Protein AF-A0A1G3M283-F1 (afdb_monomer_lite)

pLDDT: mean 81.1, std 15.67, range [30.67, 98.12]

Structure (mmCIF, N/CA/C/O backbone):
data_AF-A0A1G3M283-F1
#
_entry.id   AF-A0A1G3M283-F1
#
loop_
_atom_site.group_PDB
_atom_site.id
_atom_site.type_symbol
_atom_site.label_atom_id
_atom_site.label_alt_id
_atom_site.label_comp_id
_atom_site.label_asym_id
_atom_site.label_entity_id
_atom_site.label_seq_id
_atom_site.pdbx_PDB_ins_code
_atom_site.Cartn_x
_atom_site.Cartn_y
_atom_site.Cartn_z
_atom_site.occupancy
_atom_site.B_iso_or_equiv
_atom_site.auth_seq_id
_atom_site.auth_comp_id
_atom_site.auth_asym_id
_atom_site.auth_atom_id
_atom_site.pdbx_PDB_model_num
ATOM 1 N N . MET A 1 1 ? 34.476 -30.144 3.948 1.00 55.28 1 MET A N 1
ATOM 2 C CA . MET A 1 1 ? 33.094 -30.181 3.442 1.00 55.28 1 MET A CA 1
ATOM 3 C C . MET A 1 1 ? 32.727 -31.627 3.252 1.00 55.28 1 MET A C 1
ATOM 5 O O . MET A 1 1 ? 33.516 -32.361 2.666 1.00 55.28 1 MET A O 1
ATOM 9 N N . THR A 1 2 ? 31.596 -32.050 3.798 1.00 70.94 2 THR A N 1
ATOM 10 C CA . THR A 1 2 ? 31.034 -33.359 3.452 1.00 70.94 2 THR A CA 1
ATOM 11 C C . THR A 1 2 ? 30.479 -33.311 2.018 1.00 70.94 2 THR A C 1
ATOM 13 O O . THR A 1 2 ? 30.076 -32.235 1.566 1.00 70.94 2 THR A O 1
ATOM 16 N N . PRO A 1 3 ? 30.422 -34.438 1.284 1.00 66.19 3 PRO A N 1
ATOM 17 C CA . PRO A 1 3 ? 29.817 -34.482 -0.053 1.00 66.19 3 PRO A CA 1
ATOM 18 C C . PRO A 1 3 ? 28.382 -33.924 -0.088 1.00 66.19 3 PRO A C 1
ATOM 20 O O . PRO A 1 3 ? 27.986 -33.279 -1.056 1.00 66.19 3 PRO A O 1
ATOM 23 N N . ALA A 1 4 ? 27.626 -34.083 1.004 1.00 62.44 4 ALA A N 1
ATOM 24 C CA . ALA A 1 4 ? 26.294 -33.506 1.172 1.00 62.44 4 ALA A CA 1
ATOM 25 C C . ALA A 1 4 ? 26.309 -31.965 1.292 1.00 62.44 4 ALA A C 1
ATOM 27 O O . ALA A 1 4 ? 25.494 -31.287 0.666 1.00 62.44 4 ALA A O 1
ATOM 28 N N . GLU A 1 5 ? 27.244 -31.381 2.050 1.00 69.19 5 GLU A N 1
ATOM 29 C CA . GLU A 1 5 ? 27.414 -29.920 2.148 1.00 69.19 5 GLU A CA 1
ATOM 30 C C . GLU A 1 5 ? 27.834 -29.295 0.815 1.00 69.19 5 GLU A C 1
ATOM 32 O O . GLU A 1 5 ? 27.343 -28.227 0.440 1.00 69.19 5 GLU A O 1
ATOM 37 N N . GLU A 1 6 ? 28.721 -29.970 0.085 1.00 73.00 6 GLU A N 1
ATOM 38 C CA . GLU A 1 6 ? 29.194 -29.524 -1.222 1.00 73.00 6 GLU A CA 1
ATOM 39 C C . GLU A 1 6 ? 28.063 -29.532 -2.259 1.00 73.00 6 GLU A C 1
ATOM 41 O O . GLU A 1 6 ? 27.889 -28.568 -3.006 1.00 73.00 6 GLU A O 1
ATOM 46 N N . LEU A 1 7 ? 27.217 -30.563 -2.242 1.00 73.25 7 LEU A N 1
ATOM 47 C CA . LEU A 1 7 ? 26.054 -30.659 -3.121 1.00 73.25 7 LEU A CA 1
ATOM 48 C C . LEU A 1 7 ? 24.988 -29.597 -2.790 1.00 73.25 7 LEU A C 1
ATOM 50 O O . LEU A 1 7 ? 24.418 -28.990 -3.701 1.00 73.25 7 LEU A O 1
ATOM 54 N N . ARG A 1 8 ? 24.769 -29.283 -1.503 1.00 70.56 8 ARG A N 1
ATOM 55 C CA . ARG A 1 8 ? 23.902 -28.161 -1.084 1.00 70.56 8 ARG A CA 1
ATOM 56 C C . ARG A 1 8 ? 24.434 -26.817 -1.577 1.00 70.56 8 ARG A C 1
ATOM 58 O O . ARG A 1 8 ? 23.675 -26.022 -2.133 1.00 70.56 8 ARG A O 1
ATOM 65 N N . HIS A 1 9 ? 25.732 -26.565 -1.417 1.00 72.56 9 HIS A N 1
ATOM 66 C CA . HIS A 1 9 ? 26.378 -25.354 -1.926 1.00 72.56 9 HIS A CA 1
ATOM 67 C C . HIS A 1 9 ? 26.234 -25.236 -3.453 1.00 72.56 9 HIS A C 1
ATOM 69 O O . HIS A 1 9 ? 25.879 -24.178 -3.976 1.00 72.56 9 HIS A O 1
ATOM 75 N N . LEU A 1 10 ? 26.414 -26.347 -4.167 1.00 77.31 10 LEU A N 1
ATOM 76 C CA . LEU A 1 10 ? 26.276 -26.411 -5.616 1.00 77.31 10 LEU A CA 1
ATOM 77 C C . LEU A 1 10 ? 24.841 -26.131 -6.092 1.00 77.31 10 LEU A C 1
ATOM 79 O O . LEU A 1 10 ? 24.645 -25.381 -7.048 1.00 77.31 10 LEU A O 1
ATOM 83 N N . ASN A 1 11 ? 23.830 -26.677 -5.408 1.00 75.50 11 ASN A N 1
ATOM 84 C CA . ASN A 1 11 ? 22.422 -26.394 -5.700 1.00 75.50 11 ASN A CA 1
ATOM 85 C C . ASN A 1 11 ? 22.091 -24.904 -5.524 1.00 75.50 11 ASN A C 1
ATOM 87 O O . ASN A 1 11 ? 21.391 -24.334 -6.363 1.00 75.50 11 ASN A O 1
ATOM 91 N N . ARG A 1 12 ? 22.626 -24.252 -4.480 1.00 73.81 12 ARG A N 1
ATOM 92 C CA . ARG A 1 12 ? 22.460 -22.801 -4.273 1.00 73.81 12 ARG A CA 1
ATOM 93 C C . ARG A 1 12 ? 23.073 -21.995 -5.412 1.00 73.81 12 ARG A C 1
ATOM 95 O O . ARG A 1 12 ? 22.413 -21.103 -5.939 1.00 73.81 12 ARG A O 1
ATOM 102 N N . LEU A 1 13 ? 24.292 -22.338 -5.831 1.00 72.06 13 LEU A N 1
ATOM 103 C CA . LEU A 1 13 ? 24.947 -21.678 -6.961 1.00 72.06 13 LEU A CA 1
ATOM 104 C C . LEU A 1 13 ? 24.143 -21.847 -8.254 1.00 72.06 13 LEU A C 1
ATOM 106 O O . LEU A 1 13 ? 23.857 -20.856 -8.918 1.00 72.06 13 LEU A O 1
ATOM 110 N N . ILE A 1 14 ? 23.698 -23.065 -8.583 1.00 75.75 14 ILE A N 1
ATOM 111 C CA . ILE A 1 14 ? 22.863 -23.309 -9.773 1.00 75.75 14 ILE A CA 1
ATOM 112 C C . ILE A 1 14 ? 21.614 -22.417 -9.751 1.00 75.75 14 ILE A C 1
ATOM 114 O O . ILE A 1 14 ? 21.308 -21.789 -10.761 1.00 75.75 14 ILE A O 1
ATOM 118 N N . ARG A 1 15 ? 20.932 -22.291 -8.603 1.00 72.38 15 ARG A N 1
ATOM 119 C CA . ARG A 1 15 ? 19.747 -21.425 -8.461 1.00 72.38 15 ARG A CA 1
ATOM 120 C C . ARG A 1 15 ? 20.072 -19.940 -8.652 1.00 72.38 15 ARG A C 1
ATOM 122 O O . ARG A 1 15 ? 19.327 -19.244 -9.338 1.00 72.38 15 ARG A O 1
ATOM 129 N N . GLN A 1 16 ? 21.178 -19.453 -8.088 1.00 70.50 16 GLN A N 1
ATOM 130 C CA . GLN A 1 16 ? 21.621 -18.065 -8.274 1.00 70.50 16 GLN A CA 1
ATOM 131 C C . GLN A 1 16 ? 21.909 -17.765 -9.748 1.00 70.50 16 GLN A C 1
ATOM 133 O O . GLN A 1 16 ? 21.424 -16.769 -10.284 1.00 70.50 16 GLN A O 1
ATOM 138 N N . PHE A 1 17 ? 22.628 -18.658 -10.430 1.00 71.69 17 PHE A N 1
ATOM 139 C CA . PHE A 1 17 ? 22.893 -18.519 -11.858 1.00 71.69 17 PHE A CA 1
ATOM 140 C C . PHE A 1 17 ? 21.612 -18.649 -12.704 1.00 71.69 17 PHE A C 1
ATOM 142 O O . PHE A 1 17 ? 21.455 -17.892 -13.657 1.00 71.69 17 PHE A O 1
ATOM 149 N N . ASP A 1 18 ? 20.659 -19.519 -12.345 1.00 71.25 18 ASP A N 1
ATOM 150 C CA . ASP A 1 18 ? 19.354 -19.618 -13.022 1.00 71.25 18 ASP A CA 1
ATOM 151 C C . ASP A 1 18 ? 18.513 -18.338 -12.826 1.00 71.25 18 ASP A C 1
ATOM 153 O O . ASP A 1 18 ? 17.826 -17.901 -13.750 1.00 71.25 18 ASP A O 1
ATOM 157 N N . SER A 1 19 ? 18.585 -17.698 -11.654 1.00 68.06 19 SER A N 1
ATOM 158 C CA . SER A 1 19 ? 17.934 -16.405 -11.393 1.00 68.06 19 SER A CA 1
ATOM 159 C C . SER A 1 19 ? 18.524 -15.295 -12.267 1.00 68.06 19 SER A C 1
ATOM 161 O O . SER A 1 19 ? 17.784 -14.587 -12.952 1.00 68.06 19 SER A O 1
ATOM 163 N N . VAL A 1 20 ? 19.858 -15.203 -12.335 1.00 68.25 20 VAL A N 1
ATOM 164 C CA . VAL A 1 20 ? 20.567 -14.253 -13.212 1.00 68.25 20 VAL A CA 1
ATOM 165 C C . VAL A 1 20 ? 20.269 -14.532 -14.689 1.00 68.25 20 VAL A C 1
ATOM 167 O O . VAL A 1 20 ? 20.070 -13.602 -15.463 1.00 68.25 20 VAL A O 1
ATOM 170 N N . PHE A 1 21 ? 20.180 -15.802 -15.092 1.00 72.44 21 PHE A N 1
ATOM 171 C CA . PHE A 1 21 ? 19.825 -16.193 -16.458 1.00 72.44 21 PHE A CA 1
ATOM 172 C C . PHE A 1 21 ? 18.421 -15.728 -16.860 1.00 72.44 21 PHE A C 1
ATOM 174 O O . PHE A 1 21 ? 18.205 -15.306 -17.999 1.00 72.44 21 PHE A O 1
ATOM 181 N N . LYS A 1 22 ? 17.458 -15.830 -15.936 1.00 70.56 22 LYS A N 1
ATOM 182 C CA . LYS A 1 22 ? 16.064 -15.426 -16.161 1.00 70.56 22 LYS A CA 1
ATOM 183 C C . LYS A 1 22 ? 15.888 -13.908 -16.173 1.00 70.56 22 LYS A C 1
ATOM 185 O O . LYS A 1 22 ? 15.023 -13.426 -16.894 1.00 70.56 22 LYS A O 1
ATOM 190 N N . SER A 1 23 ? 16.686 -13.172 -15.400 1.00 61.47 23 SER A N 1
ATOM 191 C CA . SER A 1 23 ? 16.566 -11.716 -15.265 1.00 61.47 23 SER A CA 1
ATOM 192 C C . SER A 1 23 ? 17.442 -10.915 -16.235 1.00 61.47 23 SER A C 1
ATOM 194 O O . SER A 1 23 ? 17.115 -9.766 -16.530 1.00 61.47 23 SER A O 1
ATOM 196 N N . THR A 1 24 ? 18.532 -11.486 -16.766 1.00 60.50 24 THR A N 1
ATOM 197 C CA . THR A 1 24 ? 19.436 -10.749 -17.662 1.00 60.50 24 THR A CA 1
ATOM 198 C C . THR A 1 24 ? 18.892 -10.611 -19.088 1.00 60.50 24 THR A C 1
ATOM 200 O O . THR A 1 24 ? 18.439 -11.578 -19.709 1.00 60.50 24 THR A O 1
ATOM 203 N N . ARG A 1 25 ? 18.987 -9.389 -19.628 1.00 56.75 25 ARG A N 1
ATOM 204 C CA . ARG A 1 25 ? 18.705 -9.053 -21.035 1.00 56.75 25 ARG A CA 1
ATOM 205 C C . ARG A 1 25 ? 19.981 -8.929 -21.886 1.00 56.75 25 ARG A C 1
ATOM 207 O O . ARG A 1 25 ? 19.865 -8.727 -23.089 1.00 56.75 25 ARG A O 1
ATOM 214 N N . ASP A 1 26 ? 21.173 -9.059 -21.290 1.00 72.25 26 ASP A N 1
ATOM 215 C CA . ASP A 1 26 ? 22.459 -9.002 -22.002 1.00 72.25 26 ASP A CA 1
ATOM 216 C C . ASP A 1 26 ? 22.798 -10.368 -22.642 1.00 72.25 26 ASP A C 1
ATOM 218 O O . ASP A 1 26 ? 22.982 -11.355 -21.917 1.00 72.25 26 ASP A O 1
ATOM 222 N N . PRO A 1 27 ? 22.922 -10.456 -23.983 1.00 67.00 27 PRO A N 1
ATOM 223 C CA . PRO A 1 27 ? 23.285 -11.691 -24.674 1.00 67.00 27 PRO A CA 1
ATOM 224 C C . PRO A 1 27 ? 24.629 -12.286 -24.230 1.00 67.00 27 PRO A C 1
ATOM 226 O O . PRO A 1 27 ? 24.742 -13.507 -24.142 1.00 67.00 27 PRO A O 1
ATOM 229 N N . LEU A 1 28 ? 25.635 -11.462 -23.909 1.00 65.38 28 LEU A N 1
ATOM 230 C CA . LEU A 1 28 ? 26.965 -11.942 -23.509 1.00 65.38 28 LEU A CA 1
ATOM 231 C C . LEU A 1 28 ? 26.952 -12.524 -22.091 1.00 65.38 28 LEU A C 1
ATOM 233 O O . LEU A 1 28 ? 27.509 -13.601 -21.849 1.00 65.38 28 LEU A O 1
ATOM 237 N N . GLN A 1 29 ? 26.277 -11.854 -21.154 1.00 60.50 29 GLN A N 1
ATOM 238 C CA . GLN A 1 29 ? 26.053 -12.374 -19.807 1.00 60.50 29 GLN A CA 1
ATOM 239 C C . GLN A 1 29 ? 25.210 -13.654 -19.828 1.00 60.50 29 GLN A C 1
ATOM 241 O O . GLN A 1 29 ? 25.533 -14.607 -19.116 1.00 60.50 29 GLN A O 1
ATOM 246 N N . ARG A 1 30 ? 24.178 -13.719 -20.676 1.00 69.81 30 ARG A N 1
ATOM 247 C CA . ARG A 1 30 ? 23.338 -14.911 -20.850 1.00 69.81 30 ARG A CA 1
ATOM 248 C C . ARG A 1 30 ? 24.148 -16.111 -21.344 1.00 69.81 30 ARG A C 1
ATOM 250 O O . ARG A 1 30 ? 24.016 -17.205 -20.789 1.00 69.81 30 ARG A O 1
ATOM 257 N N . ASP A 1 31 ? 25.029 -15.909 -22.320 1.00 71.38 31 ASP A N 1
ATOM 258 C CA . ASP A 1 31 ? 25.922 -16.950 -22.842 1.00 71.38 31 ASP A CA 1
ATOM 259 C C . ASP A 1 31 ? 26.920 -17.442 -21.785 1.00 71.38 31 ASP A C 1
ATOM 261 O O . ASP A 1 31 ? 27.127 -18.649 -21.621 1.00 71.38 31 ASP A O 1
ATOM 265 N N . ARG A 1 32 ? 27.502 -16.516 -21.014 1.00 73.19 32 ARG A N 1
ATOM 266 C CA . ARG A 1 32 ? 28.420 -16.836 -19.912 1.00 73.19 32 ARG A CA 1
ATOM 267 C C . ARG A 1 32 ? 27.724 -17.655 -18.825 1.00 73.19 32 ARG A C 1
ATOM 269 O O . ARG A 1 32 ? 28.202 -18.728 -18.471 1.00 73.19 32 ARG A O 1
ATOM 276 N N . VAL A 1 33 ? 26.569 -17.192 -18.353 1.00 74.31 33 VAL A N 1
ATOM 277 C CA . VAL A 1 33 ? 25.758 -17.872 -17.331 1.00 74.31 33 VAL A CA 1
ATOM 278 C C . VAL A 1 33 ? 25.306 -19.255 -17.808 1.00 74.31 33 VAL A C 1
ATOM 280 O O . VAL A 1 33 ? 25.325 -20.206 -17.034 1.00 74.31 33 VAL A O 1
ATOM 283 N N . THR A 1 34 ? 24.989 -19.414 -19.096 1.00 75.75 34 THR A N 1
ATOM 284 C CA . THR A 1 34 ? 24.631 -20.720 -19.677 1.00 75.75 34 THR A CA 1
ATOM 285 C C . THR A 1 34 ? 25.780 -21.727 -19.593 1.00 75.75 34 THR A C 1
ATOM 287 O O . THR A 1 34 ? 25.550 -22.903 -19.296 1.00 75.75 34 THR A O 1
ATOM 290 N N . ARG A 1 35 ? 27.023 -21.294 -19.850 1.00 78.81 35 ARG A N 1
ATOM 291 C CA . ARG A 1 35 ? 28.210 -22.164 -19.757 1.00 78.81 35 ARG A CA 1
ATOM 292 C C . ARG A 1 35 ? 28.480 -22.578 -18.313 1.00 78.81 35 ARG A C 1
ATOM 294 O O . ARG A 1 35 ? 28.666 -23.767 -18.068 1.00 78.81 35 ARG A O 1
ATOM 301 N N . GLU A 1 36 ? 28.417 -21.631 -17.381 1.00 77.69 36 GLU A N 1
ATOM 302 C CA . GLU A 1 36 ? 28.586 -21.886 -15.943 1.00 77.69 36 GLU A CA 1
ATOM 303 C C . GLU A 1 36 ? 27.503 -22.838 -15.410 1.00 77.69 36 GLU A C 1
ATOM 305 O O . GLU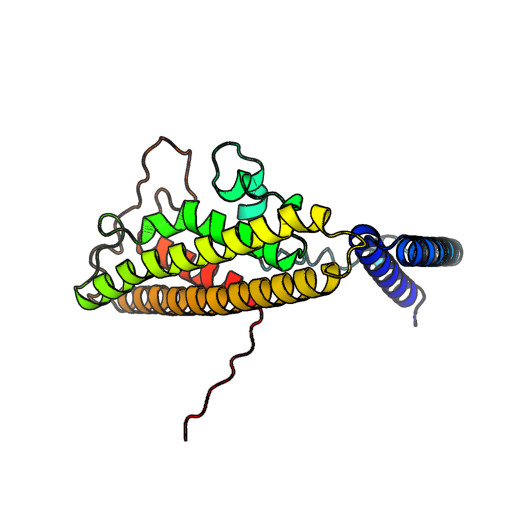 A 1 36 ? 27.808 -23.837 -14.762 1.00 77.69 36 GLU A O 1
ATOM 310 N N . LEU A 1 37 ? 26.233 -22.630 -15.780 1.00 79.94 37 LEU A N 1
ATOM 311 C CA . LEU A 1 37 ? 25.130 -23.524 -15.407 1.00 79.94 37 LEU A CA 1
ATOM 312 C C . LEU A 1 37 ? 25.334 -24.954 -15.905 1.00 79.94 37 LEU A C 1
ATOM 314 O O . LEU A 1 37 ? 25.047 -25.904 -15.177 1.00 79.94 37 LEU A O 1
ATOM 318 N N . ARG A 1 38 ? 25.828 -25.131 -17.137 1.00 83.81 38 ARG A N 1
ATOM 319 C CA . ARG A 1 38 ? 26.145 -26.465 -17.669 1.00 83.81 38 ARG A CA 1
ATOM 320 C C . ARG A 1 38 ? 27.273 -27.126 -16.886 1.00 83.81 38 ARG A C 1
ATOM 322 O O . ARG A 1 38 ? 27.173 -28.317 -16.595 1.00 83.81 38 ARG A O 1
ATOM 329 N N . GLN A 1 39 ? 28.316 -26.378 -16.528 1.00 82.44 39 GLN A N 1
ATOM 330 C CA . GLN A 1 39 ? 29.432 -26.899 -15.736 1.00 82.44 39 GLN A CA 1
ATOM 331 C C . GLN A 1 39 ? 28.980 -27.309 -14.332 1.00 82.44 39 GLN A C 1
ATOM 333 O O . GLN A 1 39 ? 29.266 -28.429 -13.913 1.00 82.44 39 GLN A O 1
ATOM 338 N N . LEU A 1 40 ? 28.201 -26.463 -13.653 1.00 79.56 40 LEU A N 1
ATOM 339 C CA . LEU A 1 40 ? 27.664 -26.746 -12.321 1.00 79.56 40 LEU A CA 1
ATOM 340 C C . LEU A 1 40 ? 26.705 -27.946 -12.329 1.00 79.56 40 LEU A C 1
ATOM 342 O O . LEU A 1 40 ? 26.812 -28.810 -11.464 1.00 79.56 40 LEU A O 1
ATOM 346 N N . LYS A 1 41 ? 25.813 -28.057 -13.325 1.00 80.25 41 LYS A N 1
ATOM 347 C CA . LYS A 1 41 ? 24.916 -29.221 -13.478 1.00 80.25 41 LYS A CA 1
ATOM 348 C C . LYS A 1 41 ? 25.698 -30.507 -13.756 1.00 80.25 41 LYS A C 1
ATOM 350 O O . LYS A 1 41 ? 25.474 -31.509 -13.095 1.00 80.25 41 LYS A O 1
ATOM 355 N N . THR A 1 42 ? 26.702 -30.453 -14.632 1.00 83.44 42 THR A N 1
ATOM 356 C CA . THR A 1 42 ? 27.571 -31.612 -14.907 1.00 83.44 42 THR A CA 1
ATOM 357 C C . THR A 1 42 ? 28.376 -32.026 -13.671 1.00 83.44 42 THR A C 1
ATOM 359 O O . THR A 1 42 ? 28.585 -33.213 -13.431 1.00 83.44 42 THR A O 1
ATOM 362 N N . TYR A 1 43 ? 28.847 -31.060 -12.879 1.00 78.81 43 TYR A N 1
ATOM 363 C CA . TYR A 1 43 ? 29.545 -31.337 -11.625 1.00 78.81 43 TYR A CA 1
ATOM 364 C C . TYR A 1 43 ? 28.607 -31.959 -10.587 1.00 78.81 43 TYR A C 1
ATOM 366 O O . TYR A 1 43 ? 28.997 -32.913 -9.922 1.00 78.81 43 TYR A O 1
ATOM 374 N N . LYS A 1 44 ? 27.352 -31.494 -10.520 1.00 77.94 44 LYS A N 1
ATOM 375 C CA . LYS A 1 44 ? 26.304 -32.072 -9.670 1.00 77.94 44 LYS A CA 1
ATOM 376 C C . LYS A 1 44 ? 26.070 -33.537 -10.008 1.00 77.94 44 LYS A C 1
ATOM 378 O O . LYS A 1 44 ? 26.110 -34.376 -9.115 1.00 77.94 44 LYS A O 1
ATOM 383 N N . ASP A 1 45 ? 25.870 -33.831 -11.290 1.00 77.06 45 ASP A N 1
ATOM 384 C CA . ASP A 1 45 ? 25.583 -35.184 -11.767 1.00 77.06 45 ASP A CA 1
ATOM 385 C C . ASP A 1 45 ? 26.748 -36.132 -11.462 1.00 77.06 45 ASP A C 1
ATOM 387 O O . ASP A 1 45 ? 26.540 -37.260 -11.018 1.00 77.06 45 ASP A O 1
ATOM 391 N N . LYS A 1 46 ? 27.989 -35.645 -11.600 1.00 78.94 46 LYS A N 1
ATOM 392 C CA . LYS A 1 46 ? 29.182 -36.378 -11.164 1.00 78.94 46 LYS A CA 1
ATOM 393 C C . LYS A 1 46 ? 29.158 -36.620 -9.656 1.00 78.94 46 LYS A C 1
ATOM 395 O O . LYS A 1 46 ? 29.286 -37.768 -9.244 1.00 78.94 46 LYS A O 1
ATOM 400 N N . LEU A 1 47 ? 28.954 -35.586 -8.839 1.00 73.06 47 LEU A N 1
ATOM 401 C CA . LEU A 1 47 ? 28.974 -35.700 -7.377 1.00 73.06 47 LEU A CA 1
ATOM 402 C C . LEU A 1 47 ? 27.942 -36.721 -6.866 1.00 73.06 47 LEU A C 1
ATOM 404 O O . LEU A 1 47 ? 28.282 -37.545 -6.021 1.00 73.06 47 LEU A O 1
ATOM 408 N N . VAL A 1 48 ? 26.735 -36.701 -7.447 1.00 70.06 48 VAL A N 1
ATOM 409 C CA . VAL A 1 48 ? 25.635 -37.649 -7.186 1.00 70.06 48 VAL A CA 1
ATOM 410 C C . VAL A 1 48 ? 25.970 -39.063 -7.669 1.00 70.06 48 VAL A C 1
ATOM 412 O O . VAL A 1 48 ? 25.616 -40.028 -7.009 1.00 70.06 48 VAL A O 1
ATOM 415 N N . SER A 1 49 ? 26.655 -39.217 -8.806 1.00 69.94 49 SER A N 1
ATOM 416 C CA . SER A 1 49 ? 27.030 -40.545 -9.320 1.00 69.94 49 SER A CA 1
ATOM 417 C C . SER A 1 49 ? 28.160 -41.218 -8.533 1.00 69.94 49 SER A C 1
ATOM 419 O O . SER A 1 49 ? 28.232 -42.442 -8.497 1.00 69.94 49 SER A O 1
ATOM 421 N N . PHE A 1 50 ? 29.052 -40.428 -7.922 1.00 64.12 50 PHE A N 1
ATOM 422 C CA . PHE A 1 50 ? 30.220 -40.932 -7.190 1.00 64.12 50 PHE A CA 1
ATOM 423 C C . PHE A 1 50 ? 29.936 -41.218 -5.714 1.00 64.12 50 PHE A C 1
ATOM 425 O O . PHE A 1 50 ? 30.704 -41.941 -5.082 1.00 64.12 50 PHE A O 1
ATOM 432 N N . HIS A 1 51 ? 28.861 -40.658 -5.164 1.00 60.84 51 HIS A N 1
ATOM 433 C CA . HIS A 1 51 ? 28.490 -40.823 -3.767 1.00 60.84 51 HIS A CA 1
ATOM 434 C C . HIS A 1 51 ? 27.049 -41.334 -3.724 1.00 60.84 51 HIS A C 1
ATOM 436 O O . HIS A 1 51 ? 26.155 -40.659 -4.227 1.00 60.84 51 HIS A O 1
ATOM 442 N N . GLU A 1 52 ? 26.815 -42.508 -3.130 1.00 56.38 52 GLU A N 1
ATOM 443 C CA . GLU A 1 52 ? 25.470 -43.037 -2.846 1.00 56.38 52 GLU A CA 1
ATOM 444 C C . GLU A 1 52 ? 24.795 -42.177 -1.760 1.00 56.38 52 GLU A C 1
ATOM 446 O O . GLU A 1 52 ? 24.655 -42.579 -0.609 1.00 56.38 52 GLU A O 1
ATOM 451 N N . ILE A 1 53 ? 24.461 -40.933 -2.104 1.00 57.97 53 ILE A N 1
ATOM 452 C CA . ILE A 1 53 ? 23.833 -39.968 -1.204 1.00 57.97 53 ILE A CA 1
ATOM 453 C C . ILE A 1 53 ? 22.345 -40.313 -1.126 1.00 57.97 53 ILE A C 1
ATOM 455 O O . ILE A 1 53 ? 21.660 -40.347 -2.151 1.00 57.97 53 ILE A O 1
ATOM 459 N N . ASP A 1 54 ? 21.846 -40.556 0.088 1.00 55.09 54 ASP A N 1
ATOM 460 C CA . ASP A 1 54 ? 20.424 -40.793 0.340 1.00 55.09 54 ASP A CA 1
ATOM 461 C C . ASP A 1 54 ? 19.611 -39.571 -0.146 1.00 55.09 54 ASP A C 1
ATOM 463 O O . ASP A 1 54 ? 19.881 -38.443 0.288 1.00 55.09 54 ASP A O 1
ATOM 467 N N . PRO A 1 55 ? 18.607 -39.748 -1.029 1.00 52.75 55 PRO A N 1
ATOM 468 C CA . PRO A 1 55 ? 17.700 -38.683 -1.461 1.00 52.75 55 PRO A CA 1
ATOM 469 C C . PRO A 1 55 ? 17.085 -37.878 -0.309 1.00 52.75 55 PRO A C 1
ATOM 471 O O . PRO A 1 55 ? 16.740 -36.716 -0.501 1.00 52.75 55 PRO A O 1
ATOM 474 N N . ARG A 1 56 ? 16.984 -38.467 0.888 1.00 50.75 56 ARG A N 1
ATOM 475 C CA . ARG A 1 56 ? 16.465 -37.821 2.102 1.00 50.75 56 ARG A CA 1
ATOM 476 C C . ARG A 1 56 ? 17.464 -36.875 2.775 1.00 50.75 56 ARG A C 1
ATOM 478 O O . ARG A 1 56 ? 17.047 -35.956 3.464 1.00 50.75 56 ARG A O 1
ATOM 485 N N . GLU A 1 57 ? 18.771 -37.040 2.560 1.00 52.16 57 GLU A N 1
ATOM 486 C CA . GLU A 1 57 ? 19.792 -36.067 3.002 1.00 52.16 57 GLU A CA 1
ATOM 487 C C . GLU A 1 57 ? 19.950 -34.886 2.023 1.00 52.16 57 GLU A C 1
ATOM 489 O O . GLU A 1 57 ? 20.550 -33.852 2.360 1.00 52.16 57 GLU A O 1
ATOM 494 N N . LEU A 1 58 ? 19.413 -35.068 0.808 1.00 51.91 58 LEU A N 1
ATOM 495 C CA . LEU A 1 58 ? 19.309 -34.096 -0.284 1.00 51.91 58 LEU A CA 1
ATOM 496 C C . LEU A 1 58 ? 18.018 -33.283 -0.255 1.00 51.91 58 LEU A C 1
ATOM 498 O O . LEU A 1 58 ? 17.924 -32.300 -0.997 1.00 51.91 58 LEU A O 1
ATOM 502 N N . GLU A 1 59 ? 17.051 -33.669 0.580 1.00 44.03 59 GLU A N 1
ATOM 503 C CA . GLU A 1 59 ? 15.984 -32.768 0.982 1.00 44.03 59 GLU A CA 1
ATOM 504 C C . GLU A 1 59 ? 16.660 -31.585 1.681 1.00 44.03 59 GLU A C 1
ATOM 506 O O . GLU A 1 59 ? 17.093 -31.650 2.833 1.00 44.03 59 GLU A O 1
ATOM 511 N N . ASP A 1 60 ? 16.821 -30.499 0.915 1.00 46.59 60 ASP A N 1
ATOM 512 C CA . ASP A 1 60 ? 16.877 -29.148 1.461 1.00 46.59 60 ASP A CA 1
ATOM 513 C C . ASP A 1 60 ? 15.813 -29.143 2.572 1.00 46.59 60 ASP A C 1
ATOM 515 O O . ASP A 1 60 ? 14.661 -29.466 2.251 1.00 46.59 60 ASP A O 1
ATOM 519 N N . PRO A 1 61 ? 16.145 -28.871 3.854 1.00 42.00 61 PRO A N 1
ATOM 520 C CA . PRO A 1 61 ? 15.098 -28.540 4.811 1.00 42.00 61 PRO A CA 1
ATOM 521 C C . PRO A 1 61 ? 14.264 -27.481 4.106 1.00 42.00 61 PRO A C 1
ATOM 523 O O . PRO A 1 61 ? 14.852 -26.518 3.608 1.00 42.00 61 PRO A O 1
ATOM 526 N N . GLY A 1 62 ? 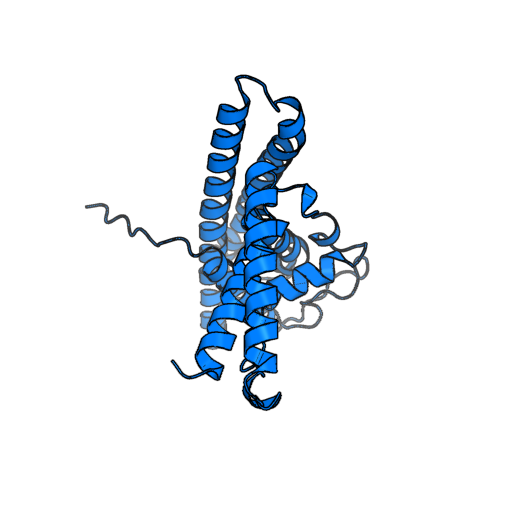12.986 -27.827 3.912 1.00 41.22 62 GLY A N 1
ATOM 527 C CA . GLY A 1 62 ? 12.169 -27.433 2.768 1.00 41.22 62 GLY A CA 1
ATOM 528 C C . GLY A 1 62 ? 12.287 -25.969 2.404 1.00 41.22 62 GLY A C 1
ATOM 529 O O . GLY A 1 62 ? 12.657 -25.164 3.248 1.00 41.22 62 GLY A O 1
ATOM 530 N N . GLU A 1 63 ? 11.970 -25.661 1.143 1.00 44.00 63 GLU A N 1
ATOM 531 C CA . GLU A 1 63 ? 11.554 -24.329 0.700 1.00 44.00 63 GLU A CA 1
ATOM 532 C C . GLU A 1 63 ? 11.238 -23.426 1.900 1.00 44.00 63 GLU A C 1
ATOM 534 O O . GLU A 1 63 ? 10.129 -23.449 2.420 1.00 44.00 63 GLU A O 1
ATOM 539 N N . GLN A 1 64 ? 12.211 -22.641 2.374 1.00 39.47 64 GLN A N 1
ATOM 540 C CA . GLN A 1 64 ? 11.842 -21.375 2.971 1.00 39.47 64 GLN A CA 1
ATOM 541 C C . GLN A 1 64 ? 11.337 -20.623 1.762 1.00 39.47 64 GLN A C 1
ATOM 543 O O . GLN A 1 64 ? 12.117 -20.050 1.000 1.00 39.47 64 GLN A O 1
ATOM 548 N N . ASP A 1 65 ? 10.052 -20.803 1.485 1.00 48.41 65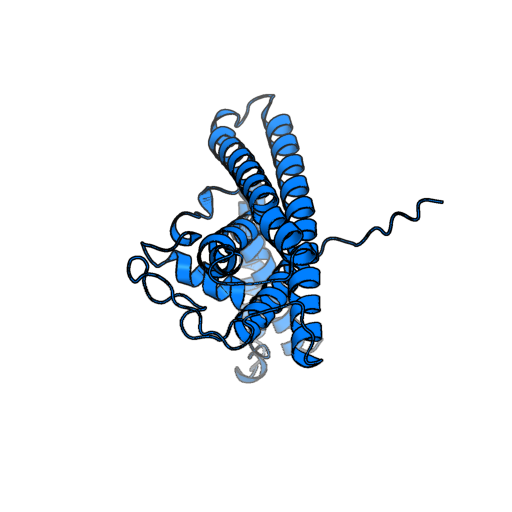 ASP A N 1
ATOM 549 C CA . ASP A 1 65 ? 9.347 -20.020 0.508 1.00 48.41 65 ASP A CA 1
ATOM 550 C C . ASP A 1 65 ? 9.694 -18.575 0.870 1.00 48.41 65 ASP A C 1
ATOM 552 O O . ASP A 1 65 ? 9.373 -18.106 1.958 1.00 48.41 65 ASP A O 1
ATOM 556 N N . GLU A 1 66 ? 10.447 -17.870 0.023 1.00 50.66 66 GLU A N 1
ATOM 557 C CA . GLU A 1 66 ? 10.847 -16.484 0.313 1.00 50.66 66 GLU A CA 1
ATOM 558 C C . GLU A 1 66 ? 9.604 -15.592 0.544 1.00 50.66 66 GLU A C 1
ATOM 560 O O . GLU A 1 66 ? 9.708 -14.482 1.071 1.00 50.66 66 GLU A O 1
ATOM 565 N N . LEU A 1 67 ? 8.417 -16.092 0.166 1.00 57.31 67 LEU A N 1
ATOM 566 C CA . LEU A 1 67 ? 7.107 -15.504 0.385 1.00 57.31 67 LEU A CA 1
ATOM 567 C C . LEU A 1 67 ? 6.326 -16.111 1.577 1.00 57.31 67 LEU A C 1
ATOM 569 O O . LEU A 1 67 ? 5.206 -15.676 1.829 1.00 57.31 67 LEU A O 1
ATOM 573 N N . GLU A 1 68 ? 6.822 -17.117 2.309 1.00 60.59 68 GLU A N 1
ATOM 574 C CA . GLU A 1 68 ? 6.190 -17.614 3.555 1.00 60.59 68 GLU A CA 1
ATOM 575 C C . GLU A 1 68 ? 6.029 -16.501 4.588 1.00 60.59 68 GLU A C 1
ATOM 577 O O . GLU A 1 68 ? 4.985 -16.404 5.227 1.00 60.59 68 GLU A O 1
ATOM 582 N N . GLU A 1 69 ? 7.007 -15.602 4.659 1.00 72.38 69 GLU A N 1
ATOM 583 C CA . GLU A 1 69 ? 6.949 -14.399 5.492 1.00 72.38 69 GLU A CA 1
ATOM 584 C C . GLU A 1 69 ? 6.141 -13.251 4.854 1.00 72.38 69 GLU A C 1
ATOM 586 O O . GLU A 1 69 ? 6.044 -12.178 5.448 1.00 72.38 69 GLU A O 1
ATOM 591 N N . GLN A 1 70 ? 5.578 -13.454 3.653 1.00 81.88 70 GLN A N 1
ATOM 592 C CA . GLN A 1 70 ? 4.839 -12.448 2.876 1.00 81.88 70 GLN A CA 1
ATOM 593 C C . GLN A 1 70 ? 3.454 -12.963 2.414 1.00 81.88 70 GLN A C 1
ATOM 595 O O . GLN A 1 70 ? 3.194 -13.093 1.206 1.00 81.88 70 GLN A O 1
ATOM 600 N N . PRO A 1 71 ? 2.556 -13.333 3.351 1.00 87.44 71 PRO A N 1
ATOM 601 C CA . PRO A 1 71 ? 1.228 -13.848 3.027 1.00 87.44 71 PRO A CA 1
ATOM 602 C C . PRO A 1 71 ? 0.384 -12.888 2.180 1.00 87.44 71 PRO A C 1
ATOM 604 O O . PRO A 1 71 ? -0.344 -13.354 1.299 1.00 87.44 71 PRO A O 1
ATOM 607 N N . TYR A 1 72 ? 0.475 -11.572 2.386 1.00 88.75 72 TYR A N 1
ATOM 608 C CA . TYR A 1 72 ? -0.322 -10.625 1.605 1.00 88.75 72 TYR A CA 1
ATOM 609 C C . TYR A 1 72 ? 0.188 -10.483 0.172 1.00 88.75 72 TYR A C 1
ATOM 611 O O . TYR A 1 72 ? -0.624 -10.390 -0.751 1.00 88.75 72 TYR A O 1
ATOM 619 N N . LEU A 1 73 ? 1.502 -10.561 -0.061 1.00 86.75 73 LEU A N 1
ATOM 620 C CA . LEU A 1 73 ? 2.033 -10.617 -1.425 1.00 86.75 73 LEU A CA 1
ATOM 621 C C . LEU A 1 73 ? 1.563 -11.868 -2.165 1.00 86.75 73 LEU A C 1
ATOM 623 O O . LEU A 1 73 ? 1.178 -11.781 -3.331 1.00 86.75 73 LEU A O 1
ATOM 627 N N . LYS A 1 74 ? 1.530 -13.024 -1.490 1.00 86.62 74 LYS A N 1
ATOM 628 C CA . LYS A 1 74 ? 0.967 -14.257 -2.066 1.00 86.62 74 LYS A CA 1
ATOM 629 C C . LYS A 1 74 ? -0.495 -14.076 -2.458 1.00 86.62 74 LYS A C 1
ATOM 631 O O . LYS A 1 74 ? -0.878 -14.456 -3.564 1.00 86.62 74 LYS A O 1
ATOM 636 N N . MET A 1 75 ? -1.301 -13.475 -1.579 1.00 84.69 75 MET A N 1
ATOM 637 C CA . MET A 1 75 ? -2.705 -13.175 -1.872 1.00 84.69 75 MET A CA 1
ATOM 638 C C . MET A 1 75 ? -2.840 -12.216 -3.058 1.00 84.69 75 MET A C 1
ATOM 640 O O . MET A 1 75 ? -3.641 -12.474 -3.953 1.00 84.69 75 MET A O 1
ATOM 644 N N . ALA A 1 76 ? -2.025 -11.161 -3.120 1.00 84.44 76 ALA A N 1
ATOM 645 C CA . ALA A 1 76 ? -2.029 -10.205 -4.224 1.00 84.44 76 ALA A CA 1
ATOM 646 C C . ALA A 1 76 ? -1.647 -10.859 -5.563 1.00 84.44 76 ALA A C 1
ATOM 648 O O . ALA A 1 76 ? -2.291 -10.614 -6.583 1.00 84.44 76 ALA A O 1
ATOM 649 N N . MET A 1 77 ? -0.640 -11.739 -5.562 1.00 81.69 77 MET A N 1
ATOM 650 C CA . MET A 1 77 ? -0.230 -12.501 -6.746 1.00 81.69 77 MET A CA 1
ATOM 651 C C . MET A 1 77 ? -1.321 -13.472 -7.211 1.00 81.69 77 MET A C 1
ATOM 653 O O . MET A 1 77 ? -1.575 -13.570 -8.410 1.00 81.69 77 MET A O 1
ATOM 657 N N . ALA A 1 78 ? -1.989 -14.161 -6.281 1.00 79.50 78 ALA A N 1
ATOM 658 C CA . ALA A 1 78 ? -3.108 -15.047 -6.599 1.00 79.50 78 ALA A CA 1
ATOM 659 C C . ALA A 1 78 ? -4.306 -14.266 -7.167 1.00 79.50 78 ALA A C 1
ATOM 661 O O . ALA A 1 78 ? -4.877 -14.662 -8.185 1.00 79.50 78 ALA A O 1
ATOM 662 N N . ALA A 1 79 ? -4.626 -13.114 -6.570 1.00 70.81 79 ALA A N 1
ATOM 663 C CA . ALA A 1 79 ? -5.686 -12.220 -7.031 1.00 70.81 79 ALA A CA 1
ATOM 664 C C . ALA A 1 79 ? -5.407 -11.641 -8.430 1.00 70.81 79 ALA A C 1
ATOM 666 O O . ALA A 1 79 ? -6.344 -11.325 -9.159 1.00 70.81 79 ALA A O 1
ATOM 667 N N . GLY A 1 80 ? -4.140 -11.565 -8.853 1.00 60.53 80 GLY A N 1
ATOM 668 C CA . GLY A 1 80 ? -3.757 -11.210 -10.223 1.00 60.53 80 GLY A CA 1
ATOM 669 C C . GLY A 1 80 ? -4.335 -12.142 -11.302 1.00 60.53 80 GLY A C 1
ATOM 670 O O . GLY A 1 80 ? -4.485 -11.730 -12.451 1.00 60.53 80 GLY A O 1
ATOM 671 N N . GLY A 1 81 ? -4.712 -13.376 -10.942 1.00 57.41 81 GLY A N 1
ATOM 672 C CA . GLY A 1 81 ? -5.396 -14.322 -11.832 1.00 57.41 81 GLY A CA 1
ATOM 673 C C . GLY A 1 81 ? -6.917 -14.134 -11.926 1.00 57.41 81 GLY A C 1
ATOM 674 O O . GLY A 1 81 ? -7.550 -14.708 -12.816 1.00 57.41 81 GLY A O 1
ATOM 675 N N . GLU A 1 82 ? -7.521 -13.338 -11.042 1.00 62.56 82 GLU A N 1
ATOM 676 C CA . GLU A 1 82 ? -8.963 -13.091 -11.011 1.00 62.56 82 GLU A CA 1
ATOM 677 C C . GLU A 1 82 ? -9.315 -11.856 -11.847 1.00 62.56 82 GLU A C 1
ATOM 679 O O . GLU A 1 82 ? -8.866 -10.752 -11.560 1.00 62.56 82 GLU A O 1
ATOM 684 N N . LYS A 1 83 ? -10.157 -12.013 -12.877 1.00 56.84 83 LYS A N 1
ATOM 685 C CA . LYS A 1 83 ? -10.431 -10.969 -13.891 1.00 56.84 83 LYS A CA 1
ATOM 686 C C . LYS A 1 83 ? -10.967 -9.628 -13.357 1.00 56.84 83 LYS A C 1
ATOM 688 O O . LYS A 1 83 ? -10.960 -8.655 -14.108 1.00 56.84 83 LYS A O 1
ATOM 693 N N . GLU A 1 84 ? -11.461 -9.576 -12.123 1.00 63.66 84 GLU A N 1
ATOM 694 C CA . GLU A 1 84 ? -12.103 -8.390 -11.533 1.00 63.66 84 GLU A CA 1
ATOM 695 C C . GLU A 1 84 ? -11.268 -7.712 -10.430 1.00 63.66 84 GLU A C 1
ATOM 697 O O . GLU A 1 84 ? -11.646 -6.639 -9.956 1.00 63.66 84 GLU A O 1
ATOM 702 N N . SER A 1 85 ? -10.117 -8.275 -10.043 1.00 66.62 85 SER A N 1
ATOM 703 C CA . SER A 1 85 ? -9.262 -7.688 -9.004 1.00 66.62 85 SER A CA 1
ATOM 704 C C . SER A 1 85 ? -8.427 -6.517 -9.544 1.00 66.62 85 SER A C 1
ATOM 706 O O . SER A 1 85 ? -7.888 -6.608 -10.647 1.00 66.62 85 SER A O 1
ATOM 708 N N . PRO A 1 86 ? -8.212 -5.422 -8.786 1.00 68.38 86 PRO A N 1
ATOM 709 C CA . PRO A 1 86 ? -7.240 -4.393 -9.163 1.00 68.38 86 PRO A CA 1
ATOM 710 C C . PRO A 1 86 ? -5.839 -4.957 -9.451 1.00 68.38 86 PRO A C 1
ATOM 712 O O . PRO A 1 86 ? -5.157 -4.458 -10.346 1.00 68.38 86 PRO A O 1
ATOM 715 N N . ALA A 1 87 ? -5.438 -6.028 -8.754 1.00 74.12 87 ALA A N 1
ATOM 716 C CA . ALA A 1 87 ? -4.153 -6.698 -8.956 1.00 74.12 87 ALA A CA 1
ATOM 717 C C . ALA A 1 87 ? -4.040 -7.378 -10.332 1.00 74.12 87 ALA A C 1
ATOM 719 O O . ALA A 1 87 ? -2.941 -7.498 -10.863 1.00 74.12 87 ALA A O 1
ATOM 720 N N . SER A 1 88 ? -5.158 -7.754 -10.966 1.00 69.50 88 SER A N 1
ATOM 721 C CA . SER A 1 88 ? -5.162 -8.386 -12.294 1.00 69.50 88 SER A CA 1
ATOM 722 C C . SER A 1 88 ? -4.771 -7.433 -13.423 1.00 69.50 88 SER A C 1
ATOM 724 O O . SER A 1 88 ? -4.524 -7.860 -14.549 1.00 69.50 88 SER A O 1
ATOM 726 N N . LYS A 1 89 ? -4.746 -6.125 -13.142 1.00 77.75 89 LYS A N 1
ATOM 727 C CA . LYS A 1 89 ? -4.317 -5.078 -14.078 1.00 77.75 89 LYS A CA 1
ATOM 728 C C . LYS A 1 89 ? -2.817 -4.793 -13.995 1.00 77.75 89 LYS A C 1
ATOM 730 O O . LYS A 1 89 ? -2.334 -3.947 -14.741 1.00 77.75 89 LYS A O 1
ATOM 735 N N . VAL A 1 90 ? -2.103 -5.440 -13.074 1.00 82.94 90 VAL A N 1
ATOM 736 C CA . VAL A 1 90 ? -0.668 -5.253 -12.860 1.00 82.94 90 VAL A CA 1
ATOM 737 C C . VAL A 1 90 ? 0.077 -6.355 -13.610 1.00 82.94 90 VAL A C 1
ATOM 739 O O . VAL A 1 90 ? -0.004 -7.522 -13.236 1.00 82.94 90 VAL A O 1
ATOM 742 N N . SER A 1 91 ? 0.809 -5.996 -14.667 1.00 82.94 91 SER A N 1
ATOM 743 C CA . SER A 1 91 ? 1.653 -6.940 -15.407 1.00 82.94 91 SER A CA 1
ATOM 744 C C . SER A 1 91 ? 3.117 -6.800 -15.002 1.00 82.94 91 SER A C 1
ATOM 746 O O . SER A 1 91 ? 3.617 -5.693 -14.824 1.00 82.94 91 SER A O 1
ATOM 748 N N . ALA A 1 92 ? 3.845 -7.914 -14.915 1.00 82.12 92 ALA A N 1
ATOM 749 C CA . ALA A 1 92 ? 5.293 -7.884 -14.690 1.00 82.12 92 ALA A CA 1
ATOM 750 C C . ALA A 1 92 ? 6.050 -7.181 -15.832 1.00 82.12 92 ALA A C 1
ATOM 752 O O . ALA A 1 92 ? 7.132 -6.646 -15.618 1.00 82.12 92 ALA A O 1
ATOM 753 N N . GLU A 1 93 ? 5.477 -7.161 -17.037 1.00 78.38 93 GLU A N 1
ATOM 754 C CA . GLU A 1 93 ? 6.057 -6.528 -18.228 1.00 78.38 93 GLU A CA 1
ATOM 755 C C . GLU A 1 93 ? 6.041 -4.994 -18.153 1.00 78.38 93 GLU A C 1
ATOM 757 O O . GLU A 1 93 ? 6.860 -4.337 -18.796 1.00 78.38 93 GLU A O 1
ATOM 762 N N . ASP A 1 94 ? 5.156 -4.432 -17.323 1.00 78.75 94 ASP A N 1
ATOM 763 C CA . ASP A 1 94 ? 5.013 -2.990 -17.109 1.00 78.75 94 ASP A CA 1
ATOM 764 C C . ASP A 1 94 ? 6.163 -2.390 -16.285 1.00 78.75 94 ASP A C 1
ATOM 766 O O . ASP A 1 94 ? 6.268 -1.166 -16.159 1.00 78.75 94 ASP A O 1
ATOM 770 N N . TYR A 1 95 ? 7.028 -3.239 -15.718 1.00 81.06 95 TYR A N 1
ATOM 771 C CA . TYR A 1 95 ? 8.084 -2.845 -14.794 1.00 81.06 95 TYR A CA 1
ATOM 772 C C . TYR A 1 95 ? 9.420 -3.491 -15.162 1.00 81.06 95 TYR A C 1
ATOM 774 O O . TYR A 1 95 ? 9.504 -4.635 -15.601 1.00 81.06 95 TYR A O 1
ATOM 782 N N . GLN A 1 96 ? 10.506 -2.746 -14.961 1.00 75.12 96 GLN A N 1
ATOM 783 C CA . GLN A 1 96 ? 11.863 -3.263 -15.183 1.00 75.12 96 GLN A CA 1
ATOM 784 C C . GLN A 1 96 ? 12.426 -3.984 -13.964 1.00 75.12 96 GLN A C 1
ATOM 786 O O . GLN A 1 96 ? 13.258 -4.878 -14.104 1.00 75.12 96 GLN A O 1
ATOM 791 N N . ASP A 1 97 ? 11.978 -3.567 -12.783 1.00 80.38 97 ASP A N 1
ATOM 792 C CA . ASP A 1 97 ? 12.437 -4.068 -11.500 1.00 80.38 97 ASP A CA 1
ATOM 793 C C . ASP A 1 97 ? 11.352 -4.940 -10.865 1.00 80.38 97 ASP A C 1
ATOM 795 O O . ASP A 1 97 ? 10.181 -4.552 -10.781 1.00 80.38 97 ASP A O 1
ATOM 799 N N . ARG A 1 98 ? 11.760 -6.122 -10.400 1.00 84.25 98 ARG A N 1
ATOM 800 C CA . ARG A 1 98 ? 10.888 -7.059 -9.695 1.00 84.25 98 ARG A CA 1
ATOM 801 C C . ARG A 1 98 ? 10.360 -6.460 -8.390 1.00 84.25 98 ARG A C 1
ATOM 803 O O . ARG A 1 98 ? 9.205 -6.711 -8.061 1.00 84.25 98 ARG A O 1
ATOM 810 N N . GLU A 1 99 ? 11.166 -5.671 -7.683 1.00 85.88 99 GLU A N 1
ATOM 811 C CA . GLU A 1 99 ? 10.764 -5.019 -6.433 1.00 85.88 99 GLU A CA 1
ATOM 812 C C . GLU A 1 99 ? 9.630 -4.018 -6.683 1.00 85.88 99 GLU A C 1
ATOM 814 O O . GLU A 1 99 ? 8.620 -4.018 -5.981 1.00 85.88 99 GLU A O 1
ATOM 819 N N . VAL A 1 100 ? 9.744 -3.227 -7.754 1.00 88.62 100 VAL A N 1
ATOM 820 C CA . VAL A 1 100 ? 8.705 -2.275 -8.173 1.00 88.62 100 VAL A CA 1
ATOM 821 C C . VAL A 1 100 ? 7.428 -2.999 -8.596 1.00 88.62 100 VAL A C 1
ATOM 823 O O . VAL A 1 100 ? 6.338 -2.562 -8.235 1.00 88.62 100 VAL A O 1
ATOM 826 N N . TYR A 1 101 ? 7.541 -4.111 -9.326 1.00 89.69 101 TYR A N 1
ATOM 827 C CA . TYR A 1 101 ? 6.384 -4.934 -9.683 1.00 89.69 101 TYR A CA 1
ATOM 828 C C . TYR A 1 101 ? 5.662 -5.484 -8.443 1.00 89.69 101 TYR A C 1
ATOM 830 O O . TYR A 1 101 ? 4.440 -5.397 -8.340 1.00 89.69 101 TYR A O 1
ATOM 838 N N . GLN A 1 102 ? 6.403 -6.013 -7.468 1.00 89.94 102 GLN A N 1
ATOM 839 C CA . GLN A 1 102 ? 5.825 -6.519 -6.220 1.00 89.94 102 GLN A CA 1
ATOM 840 C C . GLN A 1 102 ? 5.186 -5.395 -5.394 1.00 89.94 102 GLN A C 1
ATOM 842 O O . GLN A 1 102 ? 4.082 -5.563 -4.879 1.00 89.94 102 GLN A O 1
ATOM 847 N N . LEU A 1 103 ? 5.812 -4.217 -5.340 1.00 92.50 103 LEU A N 1
ATOM 848 C CA . LEU A 1 103 ? 5.208 -3.027 -4.743 1.00 92.50 103 LEU A CA 1
ATOM 849 C C . LEU A 1 103 ? 3.916 -2.617 -5.465 1.00 92.50 103 LEU A C 1
ATOM 851 O O . LEU A 1 103 ? 2.931 -2.282 -4.811 1.00 92.50 103 LEU A O 1
ATOM 855 N N . ALA A 1 104 ? 3.875 -2.690 -6.796 1.00 93.50 104 ALA A N 1
ATOM 856 C CA . ALA A 1 104 ? 2.662 -2.421 -7.563 1.00 93.50 104 ALA A CA 1
ATOM 857 C C . ALA A 1 104 ? 1.518 -3.381 -7.192 1.00 93.50 104 ALA A C 1
ATOM 859 O O . ALA A 1 104 ? 0.376 -2.941 -7.052 1.00 93.50 104 ALA A O 1
ATOM 860 N N . LEU A 1 105 ? 1.823 -4.664 -6.965 1.00 91.81 105 LEU A N 1
ATOM 861 C CA . LEU A 1 105 ? 0.851 -5.644 -6.472 1.00 91.81 105 LEU A CA 1
ATOM 862 C C . LEU A 1 105 ? 0.346 -5.296 -5.068 1.00 91.81 105 LEU A C 1
ATOM 864 O O . LEU A 1 105 ? -0.863 -5.325 -4.846 1.00 91.81 105 LEU A O 1
ATOM 868 N N . TYR A 1 106 ? 1.232 -4.913 -4.142 1.00 94.75 106 TYR A N 1
ATOM 869 C CA . TYR A 1 106 ? 0.825 -4.454 -2.810 1.00 94.75 106 TYR A CA 1
ATOM 870 C C . TYR A 1 106 ? -0.093 -3.230 -2.880 1.00 94.75 106 TYR A C 1
ATOM 872 O O . TYR A 1 106 ? -1.125 -3.198 -2.212 1.00 94.75 106 TYR A O 1
ATOM 880 N N . LEU A 1 107 ? 0.240 -2.235 -3.708 1.00 95.69 107 LEU A N 1
ATOM 881 C CA . LEU A 1 107 ? -0.583 -1.034 -3.877 1.00 95.69 107 LEU A CA 1
ATOM 882 C C . LEU A 1 107 ? -1.962 -1.371 -4.461 1.00 95.69 107 LEU A C 1
ATOM 884 O O . LEU A 1 107 ? -2.969 -0.842 -3.992 1.00 95.69 107 LEU A O 1
ATOM 888 N N . ALA A 1 108 ? -2.023 -2.277 -5.439 1.00 92.62 108 ALA A N 1
ATOM 889 C CA . ALA A 1 108 ? -3.284 -2.730 -6.021 1.00 92.62 108 ALA A CA 1
ATOM 890 C C . ALA A 1 108 ? -4.130 -3.536 -5.020 1.00 92.62 108 ALA A C 1
ATOM 892 O O . ALA A 1 108 ? -5.344 -3.343 -4.936 1.00 92.62 108 ALA A O 1
ATOM 893 N N . PHE A 1 109 ? -3.497 -4.405 -4.227 1.00 91.38 109 PHE A N 1
ATOM 894 C CA . PHE A 1 109 ? -4.168 -5.155 -3.167 1.00 91.38 109 PHE A CA 1
ATOM 895 C C . PHE A 1 109 ? -4.714 -4.223 -2.081 1.00 91.38 109 PHE A C 1
ATOM 897 O O . PHE A 1 109 ? -5.872 -4.341 -1.684 1.00 91.38 109 PHE A O 1
ATOM 904 N N . PHE A 1 110 ? -3.923 -3.232 -1.662 1.00 94.50 110 PHE A N 1
ATOM 905 C CA . PHE A 1 110 ? -4.369 -2.195 -0.739 1.00 94.50 110 PHE A CA 1
ATOM 906 C C . PHE A 1 110 ? -5.583 -1.429 -1.283 1.00 94.50 110 PHE A C 1
ATOM 908 O O . PHE A 1 110 ? -6.560 -1.261 -0.556 1.00 94.50 110 PHE A O 1
ATOM 915 N N . GLU A 1 111 ? -5.563 -1.005 -2.552 1.00 92.75 111 GLU A N 1
ATOM 916 C CA . GLU A 1 111 ? -6.693 -0.312 -3.191 1.00 92.75 111 GLU A CA 1
ATOM 917 C C . GLU A 1 111 ? -7.970 -1.166 -3.190 1.00 92.75 111 GLU A C 1
ATOM 919 O O . GLU A 1 111 ? -9.056 -0.670 -2.878 1.00 92.75 111 GLU A O 1
ATOM 924 N N . GLY A 1 112 ? -7.839 -2.451 -3.529 1.00 87.38 112 GLY A N 1
ATOM 925 C CA . GLY A 1 112 ? -8.964 -3.382 -3.608 1.00 87.38 112 GLY A CA 1
ATOM 926 C C . GLY A 1 112 ? -9.570 -3.717 -2.249 1.00 87.38 112 GLY A C 1
ATOM 927 O O . GLY A 1 112 ? -10.794 -3.694 -2.094 1.00 87.38 112 GLY A O 1
ATOM 928 N N . GLU A 1 113 ? -8.723 -3.982 -1.259 1.00 87.75 113 GLU A N 1
ATOM 929 C CA . GLU A 1 113 ? -9.147 -4.562 0.015 1.00 87.75 113 GLU A CA 1
ATOM 930 C C . GLU A 1 113 ? -9.255 -3.522 1.131 1.00 87.75 113 GLU A C 1
ATOM 932 O O . GLU A 1 113 ? -10.308 -3.378 1.756 1.00 87.75 113 GLU A O 1
ATOM 937 N N . PHE A 1 114 ? -8.194 -2.751 1.362 1.00 92.75 114 PHE A N 1
ATOM 938 C CA . PHE A 1 114 ? -8.044 -1.938 2.569 1.00 92.75 114 PHE A CA 1
ATOM 939 C C . PHE A 1 114 ? -8.415 -0.467 2.391 1.00 92.75 114 PHE A C 1
ATOM 941 O O . PHE A 1 114 ? -8.866 0.157 3.346 1.00 92.75 114 PHE A O 1
ATOM 948 N N . LEU A 1 115 ? -8.298 0.114 1.197 1.00 93.38 115 LEU A N 1
ATOM 949 C CA . LEU A 1 115 ? -8.606 1.535 1.000 1.00 93.38 115 LEU A CA 1
ATOM 950 C C . LEU A 1 115 ? -10.063 1.848 1.374 1.00 93.38 115 LEU A C 1
ATOM 952 O O . LEU A 1 115 ? -10.355 2.844 2.029 1.00 93.38 115 LEU A O 1
ATOM 956 N N . ALA A 1 116 ? -10.977 0.944 1.028 1.00 90.44 116 ALA A N 1
ATOM 957 C CA . ALA A 1 116 ? -12.392 1.064 1.348 1.00 90.44 116 ALA A CA 1
ATOM 958 C C . ALA A 1 116 ? -12.682 1.016 2.864 1.00 90.44 116 ALA A C 1
ATOM 960 O O . ALA A 1 116 ? -13.675 1.611 3.301 1.00 90.44 116 ALA A O 1
ATOM 961 N N . LEU A 1 117 ? -11.841 0.346 3.666 1.00 93.25 117 LEU A N 1
ATOM 962 C CA . LEU A 1 117 ? -11.944 0.327 5.132 1.00 93.25 117 LEU A CA 1
ATOM 963 C C . LEU A 1 117 ? -11.816 1.737 5.711 1.00 93.25 117 LEU A C 1
ATOM 965 O O . LEU A 1 117 ? -12.557 2.086 6.622 1.00 93.25 117 LEU A O 1
ATOM 969 N N . LEU A 1 118 ? -10.948 2.570 5.134 1.00 94.62 118 LEU A N 1
ATOM 970 C CA . LEU A 1 118 ? -10.674 3.937 5.586 1.00 94.62 118 LEU A CA 1
ATOM 971 C C . LEU A 1 118 ? -11.802 4.929 5.254 1.00 94.62 118 LEU A C 1
ATOM 973 O O . LEU A 1 118 ? -11.594 6.137 5.270 1.00 94.62 118 LEU A O 1
ATOM 977 N N . SER A 1 119 ? -12.993 4.466 4.883 1.00 93.38 119 SER A N 1
ATOM 978 C CA . SER A 1 119 ? -14.132 5.348 4.607 1.00 93.38 119 SER A CA 1
ATOM 979 C C . SER A 1 119 ? -14.883 5.683 5.888 1.00 93.38 119 SER A C 1
ATOM 981 O O . SER A 1 119 ? -14.976 4.857 6.793 1.00 93.38 119 SER A O 1
ATOM 983 N N . GLU A 1 120 ? -15.490 6.867 5.942 1.00 92.31 120 GLU A N 1
ATOM 984 C CA . GLU A 1 120 ? -16.296 7.300 7.092 1.00 92.31 120 GLU A CA 1
ATOM 985 C C . GLU A 1 120 ? -17.448 6.344 7.417 1.00 92.31 120 GLU A C 1
ATOM 987 O O . GLU A 1 120 ? -17.807 6.144 8.576 1.00 92.31 120 GLU A O 1
ATOM 992 N N . THR A 1 121 ? -18.000 5.693 6.395 1.00 91.50 121 THR A N 1
ATOM 993 C CA . THR A 1 121 ? -19.085 4.727 6.563 1.00 91.50 121 THR A CA 1
ATOM 994 C C . THR A 1 121 ? -18.631 3.433 7.233 1.00 91.50 121 THR A C 1
ATOM 996 O O . THR A 1 121 ? -19.449 2.790 7.893 1.00 91.50 121 THR A O 1
ATOM 999 N N . ARG A 1 122 ? -17.356 3.048 7.084 1.00 93.06 122 ARG A N 1
ATOM 1000 C CA . ARG A 1 122 ? -16.811 1.776 7.587 1.00 93.06 122 ARG A CA 1
ATOM 1001 C C . ARG A 1 122 ? -15.967 1.942 8.847 1.00 93.06 122 ARG A C 1
ATOM 1003 O O . ARG A 1 122 ? -16.091 1.124 9.754 1.00 93.06 122 ARG A O 1
ATOM 1010 N N . LEU A 1 123 ? -15.172 3.003 8.936 1.00 96.19 123 LEU A N 1
ATOM 1011 C CA . LEU A 1 123 ? -14.312 3.308 10.075 1.00 96.19 123 LEU A CA 1
ATOM 1012 C C . LEU A 1 123 ? -14.712 4.657 10.679 1.00 96.19 123 LEU A C 1
ATOM 1014 O O . LEU A 1 123 ? -14.273 5.716 10.222 1.00 96.19 123 LEU A O 1
ATOM 1018 N N . LYS A 1 124 ? -15.554 4.609 11.715 1.00 97.31 124 LYS A N 1
ATOM 1019 C CA . LYS A 1 124 ? -16.031 5.791 12.438 1.00 97.31 124 LYS A CA 1
ATOM 1020 C C . LYS A 1 124 ? -15.067 6.106 13.569 1.00 97.31 124 LYS A C 1
ATOM 1022 O O . LYS A 1 124 ? -14.841 5.271 14.445 1.00 97.31 124 LYS A O 1
ATOM 1027 N N . LEU A 1 125 ? -14.522 7.312 13.547 1.00 97.62 125 LEU A N 1
ATOM 1028 C CA . LEU A 1 125 ? -13.512 7.764 14.494 1.00 97.62 125 LEU A CA 1
ATOM 1029 C C . LEU A 1 125 ? -13.945 9.076 15.143 1.00 97.62 125 LEU A C 1
ATOM 1031 O O . LEU A 1 125 ? -14.876 9.737 14.675 1.00 97.62 125 LEU A O 1
ATOM 1035 N N . ASP A 1 126 ? -13.240 9.478 16.193 1.00 95.81 126 ASP A N 1
ATOM 1036 C CA . ASP A 1 126 ? -13.308 10.847 16.690 1.00 95.81 126 ASP A CA 1
ATOM 1037 C C . ASP A 1 126 ? -12.877 11.873 15.614 1.00 95.81 126 ASP A C 1
ATOM 1039 O O . ASP A 1 126 ? -12.400 11.537 14.523 1.00 95.81 126 ASP A O 1
ATOM 1043 N N . PHE A 1 127 ? -13.049 13.161 15.915 1.00 94.06 127 PHE A N 1
ATOM 1044 C CA . PHE A 1 127 ? -12.755 14.228 14.959 1.00 94.06 127 PHE A CA 1
ATOM 1045 C C . PHE A 1 127 ? -11.285 14.245 14.511 1.00 94.06 127 PHE A C 1
ATOM 1047 O O . PHE A 1 127 ? -11.000 14.374 13.321 1.00 94.06 127 PHE A O 1
ATOM 1054 N N . LYS A 1 128 ? -10.344 14.098 15.451 1.00 94.75 128 LYS A N 1
ATOM 1055 C CA . LYS A 1 128 ? -8.908 14.204 15.168 1.00 94.75 128 LYS A CA 1
ATOM 1056 C C . LYS A 1 128 ? -8.442 13.065 14.258 1.00 94.75 128 LYS A C 1
ATOM 1058 O O . LYS A 1 128 ? -7.775 13.318 13.258 1.00 94.75 128 LYS A O 1
ATOM 1063 N N . HIS A 1 129 ? -8.814 11.832 14.583 1.00 96.31 129 HIS A N 1
ATOM 1064 C CA . HIS A 1 129 ? -8.378 10.648 13.851 1.00 96.31 129 HIS A CA 1
ATOM 1065 C C . HIS A 1 129 ? -9.159 10.467 12.544 1.00 96.31 129 HIS A C 1
ATOM 1067 O O . HIS A 1 129 ? -8.630 9.885 11.601 1.00 96.31 129 HIS A O 1
ATOM 1073 N N . SER A 1 130 ? -10.368 11.031 12.426 1.00 96.62 130 SER A N 1
ATOM 1074 C CA . SER A 1 130 ? -11.074 11.118 11.138 1.00 96.62 130 SER A CA 1
ATOM 1075 C C . SER A 1 130 ? -10.307 11.968 10.118 1.00 96.62 130 SER A C 1
ATOM 1077 O O . SER A 1 130 ? -10.173 11.559 8.968 1.00 96.62 130 SER A O 1
ATOM 1079 N N . LEU A 1 131 ? -9.734 13.107 10.532 1.00 96.19 131 LEU A N 1
ATOM 1080 C CA . LEU A 1 131 ? -8.899 13.929 9.642 1.00 96.19 131 LEU A CA 1
ATOM 1081 C C . LEU A 1 131 ? -7.635 13.186 9.193 1.00 96.19 131 LEU A C 1
ATOM 1083 O O . LEU A 1 131 ? -7.229 13.277 8.034 1.00 96.19 131 LEU A O 1
ATOM 1087 N N . GLU A 1 132 ? -7.012 12.437 10.104 1.00 96.69 132 GLU A N 1
ATOM 1088 C CA . GLU A 1 132 ? -5.853 11.608 9.778 1.00 96.69 132 GLU A CA 1
ATOM 1089 C C . GLU A 1 132 ? -6.220 10.475 8.810 1.00 96.69 132 GLU A C 1
ATOM 1091 O O . GLU A 1 132 ? -5.540 10.305 7.795 1.00 96.69 132 GLU A O 1
ATOM 1096 N N . ARG A 1 133 ? -7.332 9.770 9.052 1.00 96.88 133 ARG A N 1
ATOM 1097 C CA . ARG A 1 133 ? -7.892 8.751 8.151 1.00 96.88 133 ARG A CA 1
ATOM 1098 C C . ARG A 1 133 ? -8.074 9.298 6.736 1.00 96.88 133 ARG A C 1
ATOM 1100 O O . ARG A 1 133 ? -7.602 8.699 5.771 1.00 96.88 133 ARG A O 1
ATOM 1107 N N . ASP A 1 134 ? -8.716 10.456 6.611 1.00 96.38 134 ASP A N 1
ATOM 1108 C CA . ASP A 1 134 ? -9.014 11.067 5.312 1.00 96.38 134 ASP A CA 1
ATOM 1109 C C . ASP A 1 134 ? -7.737 11.514 4.584 1.00 96.38 134 ASP A C 1
ATOM 1111 O O . ASP A 1 134 ? -7.679 11.554 3.350 1.00 96.38 134 ASP A O 1
ATOM 1115 N N . SER A 1 135 ? -6.663 11.773 5.336 1.00 96.19 135 SER A N 1
ATOM 1116 C CA . SER A 1 135 ? -5.364 12.105 4.764 1.00 96.19 135 SER A CA 1
ATOM 1117 C C . SER A 1 135 ? -4.750 10.958 3.943 1.00 96.19 135 SER A C 1
ATOM 1119 O O . SER A 1 135 ? -3.992 11.196 3.001 1.00 96.19 135 SER A O 1
ATOM 1121 N N . PHE A 1 136 ? -5.094 9.700 4.229 1.00 97.50 136 PHE A N 1
ATOM 1122 C CA . PHE A 1 136 ? -4.516 8.569 3.504 1.00 97.50 136 PHE A CA 1
ATOM 1123 C C . PHE A 1 136 ? -4.967 8.496 2.043 1.00 97.50 136 PHE A C 1
ATOM 1125 O O . PHE A 1 136 ? -4.182 8.045 1.212 1.00 97.50 136 PHE A O 1
ATOM 1132 N N . TYR A 1 137 ? -6.152 9.007 1.689 1.00 96.44 137 TYR A N 1
ATOM 1133 C CA . TYR A 1 137 ? -6.619 8.999 0.297 1.00 96.44 137 TYR A CA 1
ATOM 1134 C C . TYR A 1 137 ? -5.714 9.824 -0.615 1.00 96.44 137 TYR A C 1
ATOM 1136 O O . TYR A 1 137 ? -5.251 9.327 -1.638 1.00 96.44 137 TYR A O 1
ATOM 1144 N N . HIS A 1 138 ? -5.393 11.064 -0.235 1.00 95.81 138 HIS A N 1
ATOM 1145 C CA . HIS A 1 138 ? -4.531 11.903 -1.071 1.00 95.81 138 HIS A CA 1
ATOM 1146 C C . HIS A 1 138 ? -3.089 11.384 -1.113 1.00 95.81 138 HIS A C 1
ATOM 1148 O O . HI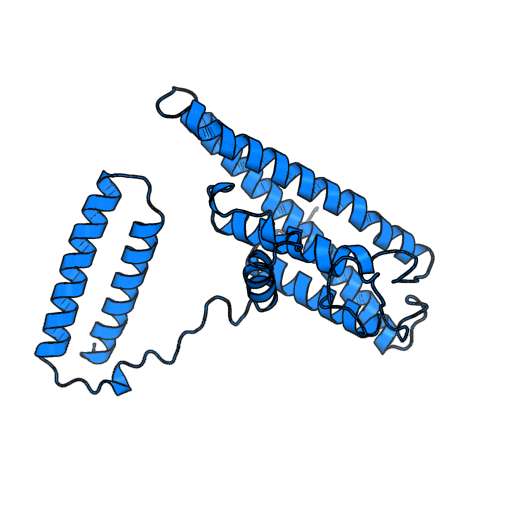S A 1 138 ? -2.427 11.474 -2.146 1.00 95.81 138 HIS A O 1
ATOM 1154 N N . ARG A 1 139 ? -2.593 10.813 -0.005 1.00 97.00 139 ARG A N 1
ATOM 1155 C CA . ARG A 1 139 ? -1.262 10.191 0.028 1.00 97.00 139 ARG A CA 1
ATOM 1156 C C . ARG A 1 139 ? -1.211 8.963 -0.879 1.00 97.00 139 ARG A C 1
ATOM 1158 O O . ARG A 1 139 ? -0.241 8.802 -1.611 1.00 97.00 139 ARG A O 1
ATOM 1165 N N . PHE A 1 140 ? -2.262 8.149 -0.885 1.00 97.56 140 PHE A N 1
ATOM 1166 C CA . PHE A 1 140 ? -2.358 6.992 -1.764 1.00 97.56 140 PHE A CA 1
ATOM 1167 C C . PHE A 1 140 ? -2.468 7.395 -3.242 1.00 97.56 140 PHE A C 1
ATOM 1169 O O . PHE A 1 140 ? -1.750 6.852 -4.079 1.00 97.56 140 PHE A O 1
ATOM 1176 N N . GLU A 1 141 ? -3.273 8.407 -3.571 1.00 96.62 141 GLU A N 1
ATOM 1177 C CA . GLU A 1 141 ? -3.350 8.950 -4.935 1.00 96.62 141 GLU A CA 1
ATOM 1178 C C . GLU A 1 141 ? -1.992 9.483 -5.427 1.00 96.62 141 GLU A C 1
ATOM 1180 O O . GLU A 1 141 ? -1.619 9.283 -6.586 1.00 96.62 141 GLU A O 1
ATOM 1185 N N . ASN A 1 142 ? -1.180 10.067 -4.539 1.00 96.88 142 ASN A N 1
ATOM 1186 C CA . ASN A 1 142 ? 0.196 10.429 -4.879 1.00 96.88 142 ASN A CA 1
ATOM 1187 C C . ASN A 1 142 ? 1.053 9.203 -5.241 1.00 96.88 142 ASN A C 1
ATOM 1189 O O . ASN A 1 142 ? 1.795 9.266 -6.223 1.00 96.88 142 ASN A O 1
ATOM 1193 N N . LEU A 1 143 ? 0.939 8.086 -4.511 1.00 97.38 143 LEU A N 1
ATOM 1194 C CA . LEU A 1 143 ? 1.649 6.842 -4.848 1.00 97.38 143 LEU A CA 1
ATOM 1195 C C . LEU A 1 143 ? 1.199 6.278 -6.197 1.00 97.38 143 LEU A C 1
ATOM 1197 O O . LEU A 1 143 ? 2.039 5.887 -7.007 1.00 97.38 143 LEU A O 1
ATOM 1201 N N . ARG A 1 144 ? -0.109 6.300 -6.483 1.00 95.44 144 ARG A N 1
ATOM 1202 C CA . ARG A 1 144 ? -0.648 5.885 -7.788 1.00 95.44 144 ARG A CA 1
ATOM 1203 C C . ARG A 1 144 ? -0.068 6.708 -8.927 1.00 95.44 144 ARG A C 1
ATOM 1205 O O . ARG A 1 144 ? 0.314 6.146 -9.952 1.00 95.44 144 ARG A O 1
ATOM 1212 N N . ARG A 1 145 ? 0.030 8.027 -8.743 1.00 96.50 145 ARG A N 1
ATOM 1213 C CA . ARG A 1 145 ? 0.646 8.923 -9.726 1.00 96.50 145 ARG A CA 1
ATOM 1214 C C . ARG A 1 145 ? 2.116 8.572 -9.950 1.00 96.50 145 ARG A C 1
ATOM 1216 O O . ARG A 1 145 ? 2.522 8.415 -11.094 1.00 96.50 145 ARG A O 1
ATOM 1223 N N . LEU A 1 146 ? 2.892 8.382 -8.879 1.00 95.50 146 LEU A N 1
ATOM 1224 C CA . LEU A 1 146 ? 4.304 7.989 -8.978 1.00 95.50 146 LEU A CA 1
ATOM 1225 C C . LEU A 1 146 ? 4.488 6.648 -9.706 1.00 95.50 146 LEU A C 1
ATOM 1227 O O . LEU A 1 146 ? 5.384 6.519 -10.540 1.00 95.50 146 LEU A O 1
ATOM 1231 N N . LEU A 1 147 ? 3.629 5.667 -9.420 1.00 94.12 147 LEU A N 1
ATOM 1232 C CA . LEU A 1 147 ? 3.635 4.369 -10.091 1.00 94.12 147 LEU A CA 1
ATOM 1233 C C . LEU A 1 147 ? 3.269 4.499 -11.580 1.00 94.12 147 LEU A C 1
ATOM 1235 O O . LEU A 1 147 ? 3.919 3.891 -12.430 1.00 94.12 147 LEU A O 1
ATOM 1239 N N . GLY A 1 148 ? 2.263 5.315 -11.906 1.00 92.94 148 GLY A N 1
ATOM 1240 C CA . GLY A 1 148 ? 1.865 5.614 -13.283 1.00 92.94 148 GLY A CA 1
ATOM 1241 C C . GLY A 1 148 ? 2.980 6.289 -14.085 1.00 92.94 148 GLY A C 1
ATOM 1242 O O . GLY A 1 148 ? 3.302 5.828 -15.180 1.00 92.94 148 GLY A O 1
ATOM 1243 N N . ASP A 1 149 ? 3.627 7.302 -13.500 1.00 91.75 149 ASP A N 1
ATOM 1244 C CA . ASP A 1 149 ? 4.761 8.028 -14.089 1.00 91.75 149 ASP A CA 1
ATOM 1245 C C . ASP A 1 149 ? 5.964 7.104 -14.372 1.00 91.75 149 ASP A C 1
ATOM 1247 O O . ASP A 1 149 ? 6.775 7.387 -15.259 1.00 91.75 149 ASP A O 1
ATOM 1251 N N . LEU A 1 150 ? 6.128 6.031 -13.589 1.00 90.25 150 LEU A N 1
ATOM 1252 C CA . LEU A 1 150 ? 7.186 5.031 -13.758 1.00 90.25 150 LEU A CA 1
ATOM 1253 C C . LEU A 1 150 ? 6.833 3.986 -14.826 1.00 90.25 150 LEU A C 1
ATOM 1255 O O . LEU A 1 150 ? 7.691 3.596 -15.622 1.00 90.25 150 LEU A O 1
ATOM 1259 N N . ARG A 1 151 ? 5.567 3.559 -14.877 1.00 89.44 151 ARG A N 1
ATOM 1260 C CA . ARG A 1 151 ? 5.062 2.669 -15.931 1.00 89.44 151 ARG A CA 1
ATOM 1261 C C . ARG A 1 151 ? 5.161 3.330 -17.305 1.00 89.44 151 ARG A C 1
ATOM 1263 O O . ARG A 1 151 ? 5.587 2.694 -18.264 1.00 89.44 151 ARG A O 1
ATOM 1270 N N . GLU A 1 152 ? 4.818 4.614 -17.400 1.00 89.25 152 GLU A N 1
ATOM 1271 C CA . GLU A 1 152 ? 4.953 5.384 -18.641 1.00 89.25 152 GLU A CA 1
ATOM 1272 C C . GLU A 1 152 ? 6.415 5.432 -19.115 1.00 89.25 152 GLU A C 1
ATOM 1274 O O . GLU A 1 152 ? 6.691 5.128 -20.278 1.00 89.25 152 GLU A O 1
ATOM 1279 N N . ASP A 1 153 ? 7.364 5.716 -18.216 1.00 85.75 153 ASP A N 1
ATOM 1280 C CA . ASP A 1 153 ? 8.798 5.689 -18.538 1.00 85.75 153 ASP A CA 1
ATOM 1281 C C . ASP A 1 153 ? 9.258 4.289 -18.987 1.00 85.75 153 ASP A C 1
ATOM 1283 O O . ASP A 1 153 ? 10.024 4.170 -19.944 1.00 85.75 153 ASP A O 1
ATOM 1287 N N . THR A 1 154 ? 8.761 3.225 -18.345 1.00 83.94 154 THR A N 1
ATOM 1288 C CA . THR A 1 154 ? 9.088 1.839 -18.718 1.00 83.94 154 THR A CA 1
ATOM 1289 C C . THR A 1 154 ? 8.578 1.503 -20.119 1.00 83.94 154 THR A C 1
ATOM 1291 O O . THR A 1 154 ? 9.334 0.953 -20.922 1.00 83.94 154 THR A O 1
ATOM 1294 N N . SER A 1 155 ? 7.343 1.901 -20.443 1.00 85.19 155 SER A N 1
ATOM 1295 C CA . SER A 1 155 ? 6.735 1.666 -21.760 1.00 85.19 155 SER A CA 1
ATOM 1296 C C . SER A 1 155 ? 7.486 2.362 -22.900 1.00 85.19 155 SER A C 1
ATOM 1298 O O . SER A 1 155 ? 7.613 1.803 -23.985 1.00 85.19 155 SER A O 1
ATOM 1300 N N . ARG A 1 156 ? 8.053 3.547 -22.635 1.00 84.19 156 ARG A N 1
ATOM 1301 C CA . ARG A 1 156 ? 8.831 4.327 -23.609 1.00 84.19 156 ARG A CA 1
ATOM 1302 C C . ARG A 1 156 ? 10.292 3.914 -23.701 1.00 84.19 156 ARG A C 1
ATOM 1304 O O . ARG A 1 156 ? 10.986 4.360 -24.606 1.00 84.19 156 ARG A O 1
ATOM 1311 N N . MET A 1 157 ? 10.804 3.079 -22.794 1.00 77.75 157 MET A N 1
ATOM 1312 C CA . MET A 1 157 ? 12.236 2.764 -22.794 1.00 77.75 157 MET A CA 1
ATOM 1313 C C . MET A 1 157 ? 12.678 2.023 -24.066 1.00 77.75 157 MET A C 1
ATOM 1315 O O . MET A 1 157 ? 13.820 2.185 -24.495 1.00 77.75 157 MET A O 1
ATOM 1319 N N . GLY A 1 158 ? 11.771 1.271 -24.700 1.00 75.50 158 GLY A N 1
ATOM 1320 C CA . GLY A 1 158 ? 12.020 0.645 -26.000 1.00 75.50 158 GLY A CA 1
ATOM 1321 C C . GLY A 1 158 ? 12.353 1.652 -27.107 1.00 75.50 158 GLY A C 1
ATOM 1322 O O . GLY A 1 158 ? 13.208 1.368 -27.943 1.00 75.50 158 GLY A O 1
ATOM 1323 N N . ASP A 1 159 ? 11.765 2.850 -27.061 1.00 81.06 159 ASP A N 1
ATOM 1324 C CA . ASP A 1 159 ? 11.952 3.897 -28.074 1.00 81.06 159 ASP A CA 1
ATOM 1325 C C . ASP A 1 159 ? 13.364 4.501 -28.051 1.00 81.06 159 ASP A C 1
ATOM 1327 O O . ASP A 1 159 ? 13.802 5.089 -29.038 1.00 81.06 159 ASP A O 1
ATOM 1331 N N . TYR A 1 160 ? 14.089 4.349 -26.936 1.00 76.00 160 TYR A N 1
ATOM 1332 C CA . TYR A 1 160 ? 15.415 4.934 -26.717 1.00 76.00 160 TYR A CA 1
ATOM 1333 C C . TYR A 1 160 ? 16.562 3.915 -26.793 1.00 76.00 160 TYR A C 1
ATOM 1335 O O . TYR A 1 160 ? 17.713 4.294 -26.581 1.00 76.00 160 TYR A O 1
ATOM 1343 N N . LEU A 1 161 ? 16.285 2.644 -27.107 1.00 74.19 161 LEU A N 1
ATOM 1344 C CA . LEU A 1 161 ? 17.312 1.600 -27.216 1.00 74.19 161 LEU A CA 1
ATOM 1345 C C . LEU A 1 161 ? 18.376 1.959 -28.265 1.00 74.19 161 LEU A C 1
ATOM 1347 O O . LEU A 1 161 ? 18.059 2.245 -29.420 1.00 74.19 161 LEU A O 1
ATOM 1351 N N . GLY A 1 162 ? 19.650 1.931 -27.866 1.00 70.62 162 GLY A N 1
ATOM 1352 C CA . GLY A 1 162 ? 20.788 2.263 -28.726 1.00 70.62 162 GLY A CA 1
ATOM 1353 C C . GLY A 1 162 ? 20.938 3.758 -29.025 1.00 70.62 162 GLY A C 1
ATOM 1354 O O . GLY A 1 162 ? 21.800 4.138 -29.820 1.00 70.62 162 GLY A O 1
ATOM 1355 N N . GLN A 1 163 ? 20.121 4.617 -28.408 1.00 80.81 163 GLN A N 1
ATOM 1356 C CA . GLN A 1 163 ? 20.233 6.066 -28.535 1.00 80.81 163 GLN A CA 1
ATOM 1357 C C . GLN A 1 163 ? 21.111 6.655 -27.429 1.00 80.81 163 GLN A C 1
ATOM 1359 O O . GLN A 1 163 ? 21.229 6.117 -26.331 1.00 80.81 163 GLN A O 1
ATOM 1364 N N . LYS A 1 164 ? 21.664 7.847 -27.686 1.00 74.62 164 LYS A N 1
ATOM 1365 C CA . LYS A 1 164 ? 22.492 8.597 -26.725 1.00 74.62 164 LYS A CA 1
ATOM 1366 C C . LYS A 1 164 ? 21.785 8.864 -25.381 1.00 74.62 164 LYS A C 1
ATOM 1368 O O . LYS A 1 164 ? 22.454 9.049 -24.373 1.00 74.62 164 LYS A O 1
ATOM 1373 N N . HIS A 1 165 ? 20.452 8.873 -25.370 1.00 78.94 165 HIS A N 1
ATOM 1374 C CA . HIS A 1 165 ? 19.625 9.183 -24.199 1.00 78.94 165 HIS A CA 1
ATOM 1375 C C . HIS A 1 165 ? 19.179 7.947 -23.393 1.00 78.94 165 HIS A C 1
ATOM 1377 O O . HIS A 1 165 ? 18.473 8.096 -22.397 1.00 78.94 165 HIS A O 1
ATOM 1383 N N . GLU A 1 166 ? 19.580 6.728 -23.779 1.00 79.50 166 GLU A N 1
ATOM 1384 C CA . GLU A 1 166 ? 19.196 5.494 -23.072 1.00 79.50 166 GLU A CA 1
ATOM 1385 C C . GLU A 1 166 ? 19.635 5.509 -21.597 1.00 79.50 166 GLU A C 1
ATOM 1387 O O . GLU A 1 166 ? 18.851 5.203 -20.695 1.00 79.50 166 GLU A O 1
ATOM 1392 N N . GLU A 1 167 ? 20.881 5.916 -21.337 1.00 80.25 167 GLU A N 1
ATOM 1393 C CA . GLU A 1 167 ? 21.438 5.998 -19.982 1.00 80.25 167 GLU A CA 1
ATOM 1394 C C . GLU A 1 167 ? 20.724 7.053 -19.128 1.00 80.25 167 GLU A C 1
ATOM 1396 O O . GLU A 1 167 ? 20.426 6.809 -17.955 1.00 80.25 167 GLU A O 1
ATOM 1401 N N . GLU A 1 168 ? 20.383 8.202 -19.720 1.00 84.00 168 GLU A N 1
ATOM 1402 C CA . GLU A 1 168 ? 19.629 9.266 -19.049 1.00 84.00 168 GLU A CA 1
ATOM 1403 C C . GLU A 1 168 ? 18.235 8.773 -18.633 1.00 84.00 168 GLU A C 1
ATOM 1405 O O . GLU A 1 168 ? 17.800 9.016 -17.502 1.00 84.00 168 GLU A O 1
ATOM 1410 N N . MET A 1 169 ? 17.559 8.016 -19.505 1.00 81.56 169 MET A N 1
ATOM 1411 C CA . MET A 1 169 ? 16.246 7.434 -19.212 1.00 81.56 169 MET A CA 1
ATOM 1412 C C . MET A 1 169 ? 16.316 6.353 -18.133 1.00 81.56 169 MET A C 1
ATOM 1414 O O . MET A 1 169 ? 15.492 6.359 -17.216 1.00 81.56 169 MET A O 1
ATOM 1418 N N . ARG A 1 170 ? 17.326 5.475 -18.162 1.00 80.38 170 ARG A N 1
ATOM 1419 C CA . ARG A 1 170 ? 17.550 4.490 -17.089 1.00 80.38 170 ARG A CA 1
ATOM 1420 C C . ARG A 1 170 ? 17.807 5.161 -15.746 1.00 80.38 170 ARG A C 1
ATOM 1422 O O . ARG A 1 170 ? 17.199 4.780 -14.748 1.00 80.38 170 ARG A O 1
ATOM 1429 N N . MET A 1 171 ? 18.657 6.189 -15.710 1.00 83.06 171 MET A N 1
ATOM 1430 C CA . MET A 1 171 ? 18.934 6.922 -14.474 1.00 83.06 171 MET A CA 1
ATOM 1431 C C . MET A 1 171 ? 17.682 7.639 -13.949 1.00 83.06 171 MET A C 1
ATOM 1433 O O . MET A 1 171 ? 17.438 7.649 -12.740 1.00 83.06 171 MET A O 1
ATOM 1437 N N . ARG A 1 172 ? 16.866 8.225 -14.832 1.00 86.31 172 ARG A N 1
ATOM 1438 C CA . ARG A 1 172 ? 15.584 8.837 -14.458 1.00 86.31 172 ARG A CA 1
ATOM 1439 C C . ARG A 1 172 ? 14.612 7.804 -13.886 1.00 86.31 172 ARG A C 1
ATOM 1441 O O . ARG A 1 172 ? 14.055 8.046 -12.817 1.00 86.31 172 ARG A O 1
ATOM 1448 N N . SER A 1 173 ? 14.458 6.662 -14.556 1.00 85.75 173 SER A N 1
ATOM 1449 C CA . SER A 1 173 ? 13.618 5.553 -14.097 1.00 85.75 173 SER A CA 1
ATOM 1450 C C . SER A 1 173 ? 14.071 5.060 -12.724 1.00 85.75 173 SER A C 1
ATOM 1452 O O . SER A 1 173 ? 13.258 4.953 -11.816 1.00 85.75 173 SER A O 1
ATOM 1454 N N . PHE A 1 174 ? 15.378 4.872 -12.522 1.00 84.19 174 PHE A N 1
ATOM 1455 C CA . PHE A 1 174 ? 15.943 4.478 -11.231 1.00 84.19 174 PHE A CA 1
ATOM 1456 C C . PHE A 1 174 ? 15.615 5.478 -10.111 1.00 84.19 174 PHE A C 1
ATOM 1458 O O . PHE A 1 174 ? 15.190 5.086 -9.023 1.00 84.19 174 PHE A O 1
ATOM 1465 N N . LYS A 1 175 ? 15.756 6.785 -10.374 1.00 87.31 175 LYS A N 1
ATOM 1466 C CA . LYS A 1 175 ? 15.393 7.836 -9.407 1.00 87.31 175 LYS A CA 1
ATOM 1467 C C . LYS A 1 175 ? 13.904 7.798 -9.061 1.00 87.31 175 LYS A C 1
ATOM 1469 O O . LYS A 1 175 ? 13.558 7.924 -7.888 1.00 87.31 175 LYS A O 1
ATOM 1474 N N . LYS A 1 176 ? 13.034 7.606 -10.057 1.00 90.62 176 LYS A N 1
ATOM 1475 C CA . LYS A 1 176 ? 11.586 7.475 -9.849 1.00 90.62 176 LYS A CA 1
ATOM 1476 C C . LYS A 1 176 ? 11.232 6.223 -9.045 1.00 90.62 176 LYS A C 1
ATOM 1478 O O . LYS A 1 176 ? 10.466 6.348 -8.095 1.00 90.62 176 LYS A O 1
ATOM 1483 N N . SER A 1 177 ? 11.823 5.066 -9.357 1.00 89.81 177 SER A N 1
ATOM 1484 C CA . SER A 1 177 ? 11.641 3.827 -8.586 1.00 89.81 177 SER A CA 1
ATOM 1485 C C . SER A 1 177 ? 12.026 4.022 -7.124 1.00 89.81 177 SER A C 1
ATOM 1487 O O . SER A 1 177 ? 11.239 3.722 -6.231 1.00 89.81 177 SER A O 1
ATOM 1489 N N . ARG A 1 178 ? 13.200 4.612 -6.864 1.00 89.00 178 ARG A N 1
ATOM 1490 C CA . ARG A 1 178 ? 13.649 4.891 -5.495 1.00 89.00 178 ARG A CA 1
ATOM 1491 C C . ARG A 1 178 ? 12.710 5.851 -4.769 1.00 89.00 178 ARG A C 1
ATOM 1493 O O . ARG A 1 178 ? 12.394 5.620 -3.609 1.00 89.00 178 ARG A O 1
ATOM 1500 N N . ASN A 1 179 ? 12.251 6.907 -5.438 1.00 92.81 179 ASN A N 1
ATOM 1501 C CA . ASN A 1 179 ? 11.289 7.839 -4.856 1.00 92.81 179 ASN A CA 1
ATOM 1502 C C . ASN A 1 179 ? 9.964 7.145 -4.504 1.00 92.81 179 ASN A C 1
ATOM 1504 O O . ASN A 1 179 ? 9.444 7.341 -3.412 1.00 92.81 179 ASN A O 1
ATOM 1508 N N . LEU A 1 180 ? 9.448 6.298 -5.398 1.00 94.19 180 LEU A N 1
ATOM 1509 C CA . LEU A 1 180 ? 8.243 5.506 -5.152 1.00 94.19 180 LEU A CA 1
ATOM 1510 C C . LEU A 1 180 ? 8.409 4.584 -3.936 1.00 94.19 180 LEU A C 1
ATOM 1512 O O . LEU A 1 180 ? 7.514 4.540 -3.096 1.00 94.19 180 LEU A O 1
ATOM 1516 N N . ILE A 1 181 ? 9.541 3.881 -3.825 1.00 91.44 181 ILE A N 1
ATOM 1517 C CA . ILE A 1 181 ? 9.850 3.001 -2.687 1.00 91.44 181 ILE A CA 1
ATOM 1518 C C . ILE A 1 181 ? 9.866 3.794 -1.375 1.00 91.44 181 ILE A C 1
ATOM 1520 O O . ILE A 1 181 ? 9.199 3.403 -0.421 1.00 91.44 181 ILE A O 1
ATOM 1524 N N . MET A 1 182 ? 10.563 4.934 -1.339 1.00 91.25 182 MET A N 1
ATOM 1525 C CA . MET A 1 182 ? 10.649 5.783 -0.144 1.00 91.25 182 MET A CA 1
ATOM 1526 C C . MET A 1 182 ? 9.282 6.330 0.285 1.00 91.25 182 MET A C 1
ATOM 1528 O O . MET A 1 182 ? 8.929 6.266 1.462 1.00 91.25 182 MET A O 1
ATOM 1532 N N . GLU A 1 183 ? 8.497 6.853 -0.660 1.00 96.19 183 GLU A N 1
ATOM 1533 C CA . GLU A 1 183 ? 7.163 7.385 -0.362 1.00 96.19 183 GLU A CA 1
ATOM 1534 C C . GLU A 1 183 ? 6.187 6.275 0.051 1.00 96.19 183 GLU A C 1
ATOM 1536 O O . GLU A 1 183 ? 5.354 6.486 0.934 1.00 96.19 183 GLU A O 1
ATOM 1541 N N . SER A 1 184 ? 6.314 5.076 -0.527 1.00 96.94 184 SER A N 1
ATOM 1542 C CA . SER A 1 184 ? 5.500 3.917 -0.145 1.00 96.94 184 SER A CA 1
ATOM 1543 C C . SER A 1 184 ? 5.842 3.427 1.260 1.00 96.94 184 SER A C 1
ATOM 1545 O O . SER A 1 184 ? 4.936 3.209 2.059 1.00 96.94 184 SER A O 1
ATOM 1547 N N . ASP A 1 185 ? 7.128 3.316 1.601 1.00 94.25 185 ASP A N 1
ATOM 1548 C CA . ASP A 1 185 ? 7.568 2.956 2.954 1.00 94.25 185 ASP A CA 1
ATOM 1549 C C . ASP A 1 185 ? 7.030 3.953 3.990 1.00 94.25 185 ASP A C 1
ATOM 1551 O O . ASP A 1 185 ? 6.392 3.555 4.965 1.00 94.25 185 ASP A O 1
ATOM 1555 N N . LYS A 1 186 ? 7.172 5.258 3.730 1.00 96.19 186 LYS A N 1
ATOM 1556 C CA . LYS A 1 186 ? 6.616 6.312 4.589 1.00 96.19 186 LYS A CA 1
ATOM 1557 C C . LYS A 1 186 ? 5.098 6.195 4.735 1.00 96.19 186 LYS A C 1
ATOM 1559 O O . LYS A 1 186 ? 4.570 6.347 5.837 1.00 96.19 186 LYS A O 1
ATOM 1564 N N . PHE A 1 187 ? 4.384 5.950 3.639 1.00 98.12 187 PHE A N 1
ATOM 1565 C CA . PHE A 1 187 ? 2.935 5.766 3.658 1.00 98.12 187 PHE A CA 1
ATOM 1566 C C . PHE A 1 187 ? 2.528 4.580 4.538 1.00 98.12 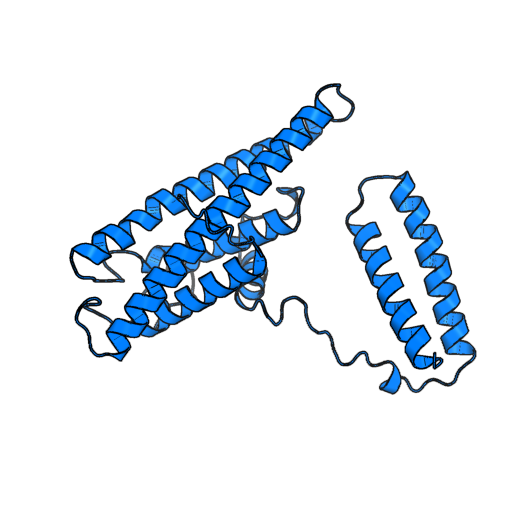187 PHE A C 1
ATOM 1568 O O . PHE A 1 187 ? 1.716 4.761 5.445 1.00 98.12 187 PHE A O 1
ATOM 1575 N N . PHE A 1 188 ? 3.120 3.404 4.319 1.00 97.94 188 PHE A N 1
ATOM 1576 C CA . PHE A 1 188 ? 2.762 2.195 5.058 1.00 97.94 188 PHE A CA 1
ATOM 1577 C C . PHE A 1 188 ? 3.208 2.236 6.517 1.00 97.94 188 PHE A C 1
ATOM 1579 O O . PHE A 1 188 ? 2.480 1.738 7.367 1.00 97.94 188 PHE A O 1
ATOM 1586 N N . ARG A 1 189 ? 4.311 2.909 6.863 1.00 96.19 189 ARG A N 1
ATOM 1587 C CA . ARG A 1 189 ? 4.656 3.156 8.275 1.00 96.19 189 ARG A CA 1
ATOM 1588 C C . ARG A 1 189 ? 3.616 4.013 8.976 1.00 96.19 189 ARG A C 1
ATOM 1590 O O . ARG A 1 189 ? 3.159 3.649 10.052 1.00 96.19 189 ARG A O 1
ATOM 1597 N N . ASN A 1 190 ? 3.204 5.116 8.350 1.00 97.50 190 ASN A N 1
ATOM 1598 C CA . ASN A 1 190 ? 2.155 5.967 8.912 1.00 97.50 190 ASN A CA 1
ATOM 1599 C C . ASN A 1 190 ? 0.846 5.192 9.073 1.00 97.50 190 ASN A C 1
ATOM 1601 O O . ASN A 1 190 ? 0.169 5.333 10.085 1.00 97.50 190 ASN A O 1
ATOM 1605 N N . LEU A 1 191 ? 0.509 4.355 8.092 1.00 97.38 191 LEU A N 1
ATOM 1606 C CA . LEU A 1 191 ? -0.684 3.524 8.139 1.00 97.38 191 LEU A CA 1
ATOM 1607 C C . LEU A 1 191 ? -0.601 2.475 9.253 1.00 97.38 191 LEU A C 1
ATOM 1609 O O . LEU A 1 191 ? -1.556 2.336 10.007 1.00 97.38 191 LEU A O 1
ATOM 1613 N N . GLN A 1 192 ? 0.551 1.816 9.406 1.00 96.69 192 GLN A N 1
ATOM 1614 C CA . GLN A 1 192 ? 0.828 0.862 10.479 1.00 96.69 192 GLN A CA 1
ATOM 1615 C C . GLN A 1 192 ? 0.704 1.517 11.858 1.00 96.69 192 GLN A C 1
ATOM 1617 O O . GLN A 1 192 ? 0.056 0.957 12.739 1.00 96.69 192 GLN A O 1
ATOM 1622 N N . SER A 1 193 ? 1.310 2.692 12.055 1.00 96.94 193 SER A N 1
ATOM 1623 C CA . SER A 1 193 ? 1.215 3.442 13.312 1.00 96.94 193 SER A CA 1
ATOM 1624 C C . SER A 1 193 ? -0.221 3.864 13.607 1.00 96.94 193 SER A C 1
ATOM 1626 O O . SER A 1 193 ? -0.682 3.706 14.733 1.00 96.94 193 SER A O 1
ATOM 1628 N N . PHE A 1 194 ? -0.947 4.339 12.594 1.00 97.88 194 PHE A N 1
ATOM 1629 C CA . PHE A 1 194 ? -2.349 4.723 12.718 1.00 97.88 194 PHE A CA 1
ATOM 1630 C C . PHE A 1 194 ? -3.240 3.533 13.103 1.00 97.88 194 PHE A C 1
ATOM 1632 O O . PHE A 1 194 ? -3.939 3.582 14.113 1.00 97.88 194 PHE A O 1
ATOM 1639 N N . SER A 1 195 ? -3.198 2.432 12.346 1.00 97.31 195 SER A N 1
ATOM 1640 C CA . SER A 1 195 ? -4.027 1.252 12.623 1.00 97.31 195 SER A CA 1
ATOM 1641 C C . SER A 1 195 ? -3.616 0.532 13.909 1.00 97.31 195 SER A C 1
ATOM 1643 O O . SER A 1 195 ? -4.478 0.017 14.622 1.00 97.31 195 SER A O 1
ATOM 1645 N N . GLY A 1 196 ? -2.318 0.516 14.227 1.00 96.00 196 GLY A N 1
ATOM 1646 C CA . GLY A 1 196 ? -1.786 -0.016 15.481 1.00 96.00 196 GLY A CA 1
ATOM 1647 C C . GLY A 1 196 ? -2.279 0.778 16.687 1.00 96.00 196 GLY A C 1
ATOM 1648 O O . GLY A 1 196 ? -2.861 0.192 17.595 1.00 96.00 196 GLY A O 1
ATOM 1649 N N . GLY A 1 197 ? -2.165 2.109 16.646 1.00 96.44 197 GLY A N 1
ATOM 1650 C CA . GLY A 1 197 ? -2.656 2.986 17.712 1.00 96.44 197 GLY A CA 1
ATOM 1651 C C . GLY A 1 197 ? -4.166 2.869 17.936 1.00 96.44 197 GLY A C 1
ATOM 1652 O O . GLY A 1 197 ? -4.616 2.819 19.078 1.00 96.44 197 GLY A O 1
ATOM 1653 N N . LEU A 1 198 ? -4.958 2.736 16.864 1.00 97.12 198 LEU A N 1
ATOM 1654 C CA . LEU A 1 198 ? -6.393 2.458 16.989 1.00 97.12 198 LEU A CA 1
ATOM 1655 C C . LEU A 1 198 ? -6.670 1.091 17.624 1.00 97.12 198 LEU A C 1
ATOM 1657 O O . LEU A 1 198 ? -7.577 0.972 18.442 1.00 97.12 198 LEU A O 1
ATOM 1661 N N . SER A 1 199 ? -5.908 0.061 17.255 1.00 96.19 199 SER A N 1
ATOM 1662 C CA . SER A 1 199 ? -6.077 -1.288 17.812 1.00 96.19 199 SER A CA 1
ATOM 1663 C C . SER A 1 199 ? -5.736 -1.326 19.306 1.00 96.19 199 SER A C 1
ATOM 1665 O O . SER A 1 199 ? -6.449 -1.957 20.085 1.00 96.19 199 SER A O 1
ATOM 1667 N N . GLU A 1 200 ? -4.687 -0.611 19.719 1.00 96.31 200 GLU A N 1
ATOM 1668 C CA . GLU A 1 200 ? -4.310 -0.448 21.126 1.00 96.31 200 GLU A CA 1
ATOM 1669 C C . GLU A 1 200 ? -5.385 0.305 21.923 1.00 96.31 200 GLU A C 1
ATOM 1671 O O . GLU A 1 200 ? -5.777 -0.158 22.996 1.00 96.31 200 GLU A O 1
ATOM 1676 N N . ASP A 1 201 ? -5.915 1.412 21.386 1.00 96.62 201 ASP A N 1
ATOM 1677 C CA . ASP A 1 201 ? -7.014 2.165 22.006 1.00 96.62 201 ASP A CA 1
ATOM 1678 C C . ASP A 1 201 ? -8.257 1.282 22.193 1.00 96.62 201 ASP A C 1
ATOM 1680 O O . ASP A 1 201 ? -8.806 1.207 23.291 1.00 96.62 201 ASP A O 1
ATOM 1684 N N . ILE A 1 202 ? -8.654 0.527 21.162 1.00 96.06 202 ILE A N 1
ATOM 1685 C CA . ILE A 1 202 ? -9.785 -0.412 21.235 1.00 96.06 202 ILE A CA 1
ATOM 1686 C C . ILE A 1 202 ? -9.551 -1.473 22.318 1.00 96.06 202 ILE A C 1
ATOM 1688 O O . ILE A 1 202 ? -10.446 -1.728 23.130 1.00 96.06 202 ILE A O 1
ATOM 1692 N N . GLY A 1 203 ? -8.352 -2.063 22.372 1.00 94.25 203 GLY A N 1
ATOM 1693 C CA . GLY A 1 203 ? -7.980 -3.051 23.388 1.00 94.25 203 GLY A CA 1
ATOM 1694 C C . GLY A 1 203 ? -8.022 -2.487 24.812 1.00 94.25 203 GLY A C 1
ATOM 1695 O O . GLY A 1 203 ? -8.428 -3.180 25.747 1.00 94.25 203 GLY A O 1
ATOM 1696 N N . ALA A 1 204 ? -7.689 -1.205 24.972 1.00 95.62 204 ALA A N 1
ATOM 1697 C CA . ALA A 1 204 ? -7.797 -0.464 26.226 1.00 95.62 204 ALA A CA 1
ATOM 1698 C C . ALA A 1 204 ? -9.221 0.048 26.528 1.00 95.62 204 ALA A C 1
ATOM 1700 O O . ALA A 1 204 ? -9.421 0.738 27.528 1.00 95.62 204 ALA A O 1
ATOM 1701 N N . SER A 1 205 ? -10.223 -0.305 25.710 1.00 92.81 205 SER A N 1
ATOM 1702 C CA . SER A 1 205 ? -11.596 0.221 25.795 1.00 92.81 205 SER A CA 1
ATOM 1703 C C . SER A 1 205 ? -11.671 1.750 25.690 1.00 92.81 205 SER A C 1
ATOM 1705 O O . SER A 1 205 ? -12.485 2.393 26.358 1.00 92.81 205 SER A O 1
ATOM 1707 N N . GLY A 1 206 ? -10.806 2.324 24.859 1.00 92.75 206 GLY A N 1
ATOM 1708 C CA . GLY A 1 206 ? -10.792 3.735 24.516 1.00 92.75 206 GLY A CA 1
ATOM 1709 C C . GLY A 1 206 ? -11.978 4.160 23.652 1.00 92.75 206 GLY A C 1
ATOM 1710 O O . GLY A 1 206 ? -12.879 3.380 23.329 1.00 92.75 206 GLY A O 1
ATOM 1711 N N . SER A 1 207 ? -12.012 5.450 23.333 1.00 93.31 207 SER A N 1
ATOM 1712 C CA . SER A 1 207 ? -13.143 6.107 22.669 1.00 93.31 207 SER A CA 1
ATOM 1713 C C . SER A 1 207 ? -12.802 6.664 21.290 1.00 93.31 207 SER A C 1
ATOM 1715 O O . SER A 1 207 ? -13.624 7.378 20.712 1.00 93.31 207 SER A O 1
ATOM 1717 N N . VAL A 1 208 ? -11.618 6.355 20.748 1.00 96.31 208 VAL A N 1
ATOM 1718 C CA . VAL A 1 208 ? -11.203 6.878 19.443 1.00 96.31 208 VAL A CA 1
ATOM 1719 C C . VAL A 1 208 ? -11.987 6.206 18.321 1.00 96.31 208 VAL A C 1
ATOM 1721 O O . VAL A 1 208 ? -12.511 6.897 17.448 1.00 96.31 208 VAL A O 1
ATOM 1724 N N . CYS A 1 209 ? -12.094 4.873 18.336 1.00 96.44 209 CYS A N 1
ATOM 1725 C CA . CYS A 1 209 ? -12.915 4.130 17.382 1.00 96.44 209 CYS A CA 1
ATOM 1726 C C . CYS A 1 209 ? -14.342 3.968 17.911 1.00 96.44 209 CYS A C 1
ATOM 1728 O O . CYS A 1 209 ? -14.575 3.362 18.955 1.00 96.44 209 CYS A O 1
ATOM 1730 N N . LEU A 1 210 ? -15.316 4.480 17.161 1.00 96.50 210 LEU A N 1
ATOM 1731 C CA . LEU A 1 210 ? -16.717 4.532 17.583 1.00 96.50 210 LEU A CA 1
ATOM 1732 C C . LEU A 1 210 ? -17.505 3.275 17.200 1.00 96.50 210 LEU A C 1
ATOM 1734 O O . LEU A 1 210 ? -18.632 3.088 17.656 1.00 96.50 210 LEU A O 1
ATOM 1738 N N . ASN A 1 211 ? -16.941 2.428 16.338 1.00 96.88 211 ASN A N 1
ATOM 1739 C CA . ASN A 1 211 ? -17.608 1.242 15.812 1.00 96.88 211 ASN A CA 1
ATOM 1740 C C . ASN A 1 211 ? -16.721 -0.021 15.730 1.00 96.88 211 ASN A C 1
ATOM 1742 O O . ASN A 1 211 ? -16.812 -0.758 14.748 1.00 96.88 211 ASN A O 1
ATOM 1746 N N . PRO A 1 212 ? -15.899 -0.346 16.748 1.00 95.75 212 PRO A N 1
ATOM 1747 C CA . PRO A 1 212 ? -14.895 -1.414 16.653 1.00 95.75 212 PRO A CA 1
ATOM 1748 C C . PRO A 1 212 ? -15.489 -2.810 16.409 1.00 95.75 212 PRO A C 1
ATOM 1750 O O . PRO A 1 212 ? -14.851 -3.675 15.807 1.00 95.75 212 PRO A O 1
ATOM 1753 N N . ARG A 1 213 ? -16.729 -3.032 16.857 1.00 96.31 213 ARG A N 1
ATOM 1754 C CA . ARG A 1 213 ? -17.436 -4.318 16.760 1.00 96.31 213 ARG A CA 1
ATOM 1755 C C . ARG A 1 213 ? -18.358 -4.427 15.547 1.00 96.31 213 ARG A C 1
ATOM 1757 O O . ARG A 1 213 ? -18.912 -5.503 15.323 1.00 96.31 213 ARG A O 1
ATOM 1764 N N . ASP A 1 214 ? -18.534 -3.350 14.783 1.00 96.81 214 ASP A N 1
ATOM 1765 C CA . ASP A 1 214 ? -19.368 -3.383 13.583 1.00 96.81 214 ASP A CA 1
ATOM 1766 C C . ASP A 1 214 ? -18.740 -4.318 12.547 1.00 96.81 214 ASP A C 1
ATOM 1768 O O . ASP A 1 214 ? -17.519 -4.367 12.392 1.00 96.81 214 ASP A O 1
ATOM 1772 N N . LEU A 1 215 ? -19.580 -5.074 11.839 1.00 94.69 215 LEU A N 1
ATOM 1773 C CA . LEU A 1 215 ? -19.126 -5.975 10.784 1.00 94.69 215 LEU A CA 1
ATOM 1774 C C . LEU A 1 215 ? -19.034 -5.230 9.458 1.00 94.69 215 LEU A C 1
ATOM 1776 O O . LEU A 1 215 ? -19.978 -4.553 9.042 1.00 94.69 215 LEU A O 1
ATOM 1780 N N . LEU A 1 216 ? -17.917 -5.419 8.768 1.00 91.12 216 LEU A N 1
ATOM 1781 C CA . LEU A 1 216 ? -17.691 -4.866 7.447 1.00 91.12 216 LEU A CA 1
ATOM 1782 C C . LEU A 1 216 ? -18.540 -5.592 6.411 1.00 91.12 216 LEU A C 1
ATOM 1784 O O . LEU A 1 216 ? -18.596 -6.823 6.367 1.00 91.12 216 LEU A O 1
ATOM 1788 N N . ARG A 1 217 ? -19.191 -4.793 5.567 1.00 86.19 217 ARG A N 1
ATOM 1789 C CA . ARG A 1 217 ? -19.967 -5.254 4.420 1.00 86.19 217 ARG A CA 1
ATOM 1790 C C . ARG A 1 217 ? -19.558 -4.461 3.189 1.00 86.19 217 ARG A C 1
ATOM 1792 O O . ARG A 1 217 ? -19.501 -3.226 3.216 1.00 86.19 217 ARG A O 1
ATOM 1799 N N . PHE A 1 218 ? -19.294 -5.173 2.109 1.00 80.12 218 PHE A N 1
ATOM 1800 C CA . PHE A 1 218 ? -18.969 -4.630 0.804 1.00 80.12 218 PHE A CA 1
ATOM 1801 C C . PHE A 1 218 ? -20.101 -4.959 -0.177 1.00 80.12 218 PHE A C 1
ATOM 1803 O O . PHE A 1 218 ? -20.782 -5.981 -0.075 1.00 80.12 218 PHE A O 1
ATOM 1810 N N . GLU A 1 219 ? -20.367 -4.046 -1.111 1.00 69.75 219 GLU A N 1
ATOM 1811 C CA . GLU A 1 219 ? -21.394 -4.275 -2.126 1.00 69.75 219 GLU A CA 1
ATOM 1812 C C . GLU A 1 219 ? -20.990 -5.442 -3.039 1.00 69.75 219 GLU A C 1
ATOM 1814 O O . GLU A 1 219 ? -19.831 -5.578 -3.424 1.00 69.75 219 GLU A O 1
ATOM 1819 N N . ARG A 1 220 ? -21.970 -6.279 -3.409 1.00 55.06 220 ARG A N 1
ATOM 1820 C CA . ARG A 1 220 ? -21.776 -7.571 -4.101 1.00 55.06 220 ARG A CA 1
ATOM 1821 C C . ARG A 1 220 ? -21.130 -7.494 -5.492 1.00 55.06 220 ARG A C 1
ATOM 1823 O O . ARG A 1 220 ? -20.844 -8.538 -6.065 1.00 55.06 220 ARG A O 1
ATOM 1830 N N . MET A 1 221 ? -20.920 -6.303 -6.047 1.00 52.62 221 MET A N 1
ATOM 1831 C CA . MET A 1 221 ? -20.477 -6.091 -7.434 1.00 52.62 221 MET A CA 1
ATOM 1832 C C . MET A 1 221 ? -18.984 -6.401 -7.682 1.00 52.62 221 MET A C 1
ATOM 1834 O O . MET A 1 221 ? -18.497 -6.108 -8.764 1.00 52.62 221 MET A O 1
ATOM 1838 N N . GLY A 1 222 ? -18.254 -6.979 -6.716 1.00 50.16 222 GLY A N 1
ATOM 1839 C CA . GLY A 1 222 ? -16.821 -7.291 -6.858 1.00 50.16 222 GLY A CA 1
ATOM 1840 C C . GLY A 1 222 ? -16.349 -8.538 -6.105 1.00 50.16 222 GLY A C 1
ATOM 1841 O O . GLY A 1 222 ? -15.233 -8.546 -5.599 1.00 50.16 222 GLY A O 1
ATOM 1842 N N . GLY A 1 223 ? -17.198 -9.563 -5.970 1.00 54.62 223 GLY A N 1
ATOM 1843 C CA . GLY A 1 223 ? -16.830 -10.817 -5.295 1.00 54.62 223 GLY A CA 1
ATOM 1844 C C . GLY A 1 223 ? -16.750 -10.726 -3.761 1.00 54.62 223 GLY A C 1
ATOM 1845 O O . GLY A 1 223 ? -17.185 -9.746 -3.154 1.00 54.62 223 GLY A O 1
ATOM 1846 N N . ARG A 1 224 ? -16.252 -11.792 -3.110 1.00 59.34 224 ARG A N 1
ATOM 1847 C CA . ARG A 1 224 ? -15.975 -11.784 -1.660 1.00 59.34 224 ARG A CA 1
ATOM 1848 C C . ARG A 1 224 ? -14.634 -11.104 -1.418 1.00 59.34 224 ARG A C 1
ATOM 1850 O O . ARG A 1 224 ? -13.608 -11.640 -1.817 1.00 59.34 224 ARG A O 1
ATOM 1857 N N . ARG A 1 225 ? -14.662 -9.972 -0.720 1.00 75.38 225 ARG A N 1
ATOM 1858 C CA . ARG A 1 225 ? -13.455 -9.281 -0.259 1.00 75.38 225 ARG A CA 1
ATOM 1859 C C . ARG A 1 225 ? -12.835 -9.986 0.938 1.00 75.38 225 ARG A C 1
ATOM 1861 O O . ARG A 1 225 ? -13.549 -10.606 1.728 1.00 75.38 225 ARG A O 1
ATOM 1868 N N . HIS A 1 226 ? -11.529 -9.826 1.102 1.00 82.06 226 HIS A N 1
ATOM 1869 C CA . HIS A 1 226 ? -10.759 -10.359 2.223 1.00 82.06 226 HIS A CA 1
ATOM 1870 C C . HIS A 1 226 ? -11.323 -9.900 3.577 1.00 82.06 226 HIS A C 1
ATOM 1872 O O . HIS A 1 226 ? -11.362 -10.669 4.535 1.00 82.06 226 HIS A O 1
ATOM 1878 N N . LEU A 1 227 ? -11.824 -8.662 3.639 1.00 87.19 227 LEU A N 1
ATOM 1879 C CA . LEU A 1 227 ? -12.354 -8.058 4.863 1.00 87.19 227 LEU A CA 1
ATOM 1880 C C . LEU A 1 227 ? -13.858 -8.292 5.098 1.00 87.19 227 LEU A C 1
ATOM 1882 O O . LEU A 1 227 ? -14.390 -7.843 6.114 1.00 87.19 227 LEU A O 1
ATOM 1886 N N . GLU A 1 228 ? -14.571 -8.942 4.174 1.00 88.94 228 GLU A N 1
ATOM 1887 C CA . GLU A 1 228 ? -16.022 -9.141 4.286 1.00 88.94 228 GLU A CA 1
ATOM 1888 C C . GLU A 1 228 ? -16.375 -9.957 5.540 1.00 88.94 228 GLU A C 1
ATOM 1890 O O . GLU A 1 228 ? -15.861 -11.053 5.762 1.00 88.94 228 GLU A O 1
ATOM 1895 N N . GLY A 1 229 ? -17.292 -9.437 6.359 1.00 89.81 229 GLY A N 1
ATOM 1896 C CA . GLY A 1 229 ? -17.758 -10.109 7.573 1.00 89.81 229 GLY A CA 1
ATOM 1897 C C . GLY A 1 229 ? -16.788 -10.060 8.758 1.00 89.81 229 GLY A C 1
ATOM 1898 O O . GLY A 1 229 ? -17.132 -10.572 9.824 1.00 89.81 229 GLY A O 1
ATOM 1899 N N . LEU A 1 230 ? -15.614 -9.435 8.620 1.00 93.69 230 LEU A N 1
ATOM 1900 C CA . LEU A 1 230 ? -14.742 -9.131 9.757 1.00 93.69 230 LEU A CA 1
ATOM 1901 C C . LEU A 1 230 ? -15.284 -7.939 10.553 1.00 93.69 230 LEU A C 1
ATOM 1903 O O . LEU A 1 230 ? -15.967 -7.073 10.005 1.00 93.69 230 LEU A O 1
ATOM 1907 N N . SER A 1 231 ? -14.970 -7.881 11.849 1.00 96.50 231 SER A N 1
ATOM 1908 C CA . SER A 1 231 ? -15.191 -6.662 12.631 1.00 96.50 231 SER A CA 1
ATOM 1909 C C . SER A 1 231 ? -14.186 -5.580 12.235 1.00 96.50 231 SER A C 1
ATOM 1911 O O . SER A 1 231 ? -13.083 -5.896 11.781 1.00 96.50 231 SER A O 1
ATOM 1913 N N . VAL A 1 232 ? -14.540 -4.311 12.448 1.00 96.12 232 VAL A N 1
ATOM 1914 C CA . VAL A 1 232 ? -13.632 -3.170 12.231 1.00 96.12 232 VAL A CA 1
ATOM 1915 C C . VAL A 1 232 ? -12.305 -3.365 12.967 1.00 96.12 232 VAL A C 1
ATOM 1917 O O . VAL A 1 232 ? -11.250 -3.191 12.370 1.00 96.12 232 VAL A O 1
ATOM 1920 N N . GLU A 1 233 ? -12.344 -3.810 14.223 1.00 96.38 233 GLU A N 1
ATOM 1921 C CA . GLU A 1 233 ? -11.154 -4.136 15.019 1.00 96.38 233 GLU A CA 1
ATOM 1922 C C . GLU A 1 233 ? -10.239 -5.162 14.326 1.00 96.38 233 GLU A C 1
ATOM 1924 O O . GLU A 1 233 ? 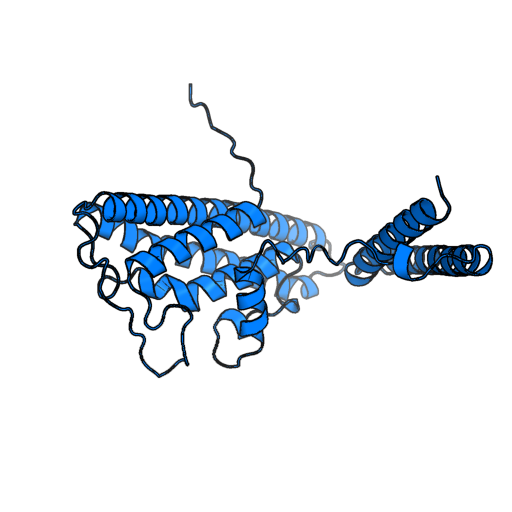-9.043 -4.927 14.167 1.00 96.38 233 GLU A O 1
ATOM 1929 N N . LYS A 1 234 ? -10.796 -6.282 13.845 1.00 96.38 234 LYS A N 1
ATOM 1930 C CA . LYS A 1 234 ? -10.010 -7.314 13.149 1.00 96.38 234 LYS A CA 1
ATOM 1931 C C . LYS A 1 234 ? -9.439 -6.805 11.831 1.00 96.38 234 LYS A C 1
ATOM 1933 O O . LYS A 1 234 ? -8.327 -7.167 11.464 1.00 96.38 234 LYS A O 1
ATOM 1938 N N . ALA A 1 235 ? -10.192 -5.972 11.121 1.00 95.69 235 ALA A N 1
ATOM 1939 C CA . ALA A 1 235 ? -9.733 -5.381 9.875 1.00 95.69 235 ALA A CA 1
ATOM 1940 C C . ALA A 1 235 ? -8.609 -4.355 10.093 1.00 95.69 235 ALA A C 1
ATOM 1942 O O . ALA A 1 235 ? -7.688 -4.295 9.283 1.00 95.69 235 ALA A O 1
ATOM 1943 N N . LEU A 1 236 ? -8.646 -3.590 11.191 1.00 96.62 236 LEU A N 1
ATOM 1944 C CA . LEU A 1 236 ? -7.555 -2.697 11.596 1.00 96.62 236 LEU A CA 1
ATOM 1945 C C . LEU A 1 236 ? -6.287 -3.478 11.957 1.00 96.62 236 LEU A C 1
ATOM 1947 O O . LEU A 1 236 ? -5.202 -3.089 11.529 1.00 96.62 236 LEU A O 1
ATOM 1951 N N . ALA A 1 237 ? -6.422 -4.601 12.667 1.00 95.81 237 ALA A N 1
ATOM 1952 C CA . ALA A 1 237 ? -5.296 -5.493 12.937 1.00 95.81 237 ALA A CA 1
ATOM 1953 C C . ALA A 1 237 ? -4.691 -6.044 11.632 1.00 95.81 237 ALA A C 1
ATOM 1955 O O . ALA A 1 237 ? -3.485 -5.933 11.421 1.00 95.81 237 ALA A O 1
ATOM 1956 N N . GLY A 1 238 ? -5.529 -6.526 10.706 1.00 95.38 238 GLY A N 1
ATOM 1957 C CA . GLY A 1 238 ? -5.078 -6.977 9.385 1.00 95.38 238 GLY A CA 1
ATOM 1958 C C . GLY A 1 238 ? -4.392 -5.871 8.574 1.00 95.38 238 GLY A C 1
ATOM 1959 O O . GLY A 1 238 ? -3.377 -6.115 7.929 1.00 95.38 238 GLY A O 1
ATOM 1960 N N . LEU A 1 239 ? -4.878 -4.628 8.657 1.00 96.69 239 LEU A N 1
ATOM 1961 C CA . LEU A 1 239 ? -4.239 -3.475 8.019 1.00 96.69 239 LEU A CA 1
ATOM 1962 C C . LEU A 1 239 ? -2.859 -3.165 8.618 1.00 96.69 239 LEU A C 1
ATOM 1964 O O . LEU A 1 239 ? -1.930 -2.824 7.881 1.00 96.69 239 LEU A O 1
ATOM 1968 N N . ALA A 1 240 ? -2.714 -3.293 9.939 1.00 96.31 240 ALA A N 1
ATOM 1969 C CA . ALA A 1 240 ? -1.439 -3.110 10.624 1.00 96.31 240 ALA A CA 1
ATOM 1970 C C . ALA A 1 240 ? -0.428 -4.193 10.218 1.00 96.31 240 ALA A C 1
ATOM 1972 O O . ALA A 1 240 ? 0.725 -3.880 9.920 1.00 96.31 240 ALA A O 1
ATOM 1973 N N . GLU A 1 241 ? -0.867 -5.452 10.157 1.00 95.44 241 GLU A N 1
ATOM 1974 C CA . GLU A 1 241 ? -0.055 -6.584 9.703 1.00 95.44 241 GLU A CA 1
ATOM 1975 C C . GLU A 1 241 ? 0.371 -6.423 8.244 1.00 95.44 241 GLU A C 1
ATOM 1977 O O . GLU A 1 241 ? 1.561 -6.518 7.945 1.00 95.44 241 GLU A O 1
ATOM 1982 N N . PHE A 1 242 ? -0.573 -6.096 7.358 1.00 96.25 242 PHE A N 1
ATOM 1983 C CA . PHE A 1 242 ? -0.307 -5.806 5.952 1.00 96.25 242 PHE A CA 1
ATOM 1984 C C . PHE A 1 242 ? 0.738 -4.701 5.796 1.00 96.25 242 PHE A C 1
ATOM 1986 O O . PHE A 1 242 ? 1.740 -4.863 5.104 1.00 96.25 242 PHE A O 1
ATOM 1993 N N . SER A 1 243 ? 0.551 -3.586 6.500 1.00 96.94 243 SER A N 1
ATOM 1994 C CA . SER A 1 243 ? 1.489 -2.463 6.455 1.00 96.94 243 SER A CA 1
ATOM 1995 C C . SER A 1 243 ? 2.871 -2.846 7.007 1.00 96.94 243 SER A C 1
ATOM 1997 O O . SER A 1 243 ? 3.899 -2.410 6.483 1.00 96.94 243 SER A O 1
ATOM 1999 N N . SER A 1 244 ? 2.922 -3.707 8.030 1.00 94.56 244 SER A N 1
ATOM 2000 C CA . SER A 1 244 ? 4.179 -4.247 8.559 1.00 94.56 244 SER A CA 1
ATOM 2001 C C . SER A 1 244 ? 4.886 -5.155 7.550 1.00 94.56 244 SER A C 1
ATOM 2003 O O . SER A 1 244 ? 6.104 -5.069 7.411 1.00 94.56 244 SER A O 1
ATOM 2005 N N . GLU A 1 245 ? 4.150 -5.995 6.821 1.00 94.19 245 GLU A N 1
ATOM 2006 C CA . GLU A 1 245 ? 4.707 -6.823 5.748 1.00 94.19 245 GLU A CA 1
ATOM 2007 C C . GLU A 1 245 ? 5.326 -5.950 4.652 1.00 94.19 245 GLU A C 1
ATOM 2009 O O . GLU A 1 245 ? 6.496 -6.136 4.313 1.00 94.19 245 GLU A O 1
ATOM 2014 N N . VAL A 1 246 ? 4.601 -4.934 4.166 1.00 94.12 246 VAL A N 1
ATOM 2015 C CA . VAL A 1 246 ? 5.109 -4.047 3.107 1.00 94.12 246 VAL A CA 1
ATOM 2016 C C . VAL A 1 246 ? 6.374 -3.308 3.553 1.00 94.12 246 VAL A C 1
ATOM 2018 O O . VAL A 1 246 ? 7.353 -3.241 2.813 1.00 94.12 246 VAL A O 1
ATOM 2021 N N . THR A 1 247 ? 6.408 -2.779 4.776 1.00 92.31 247 THR A N 1
ATOM 2022 C CA . THR A 1 247 ? 7.593 -2.060 5.284 1.00 92.31 247 THR A CA 1
ATOM 2023 C C . THR A 1 247 ? 8.797 -2.981 5.501 1.00 92.31 247 THR A C 1
ATOM 2025 O O . THR A 1 247 ? 9.935 -2.581 5.237 1.00 92.31 247 THR A O 1
ATOM 2028 N N . ARG A 1 248 ? 8.579 -4.236 5.923 1.00 89.56 248 ARG A N 1
ATOM 2029 C CA . ARG A 1 248 ? 9.638 -5.261 5.987 1.00 89.56 248 ARG A CA 1
ATOM 2030 C C . ARG A 1 248 ? 10.122 -5.677 4.607 1.00 89.56 248 ARG A C 1
ATOM 2032 O O . ARG A 1 248 ? 11.313 -5.934 4.456 1.00 89.56 248 ARG A O 1
ATOM 2039 N N . PHE A 1 249 ? 9.229 -5.731 3.623 1.00 88.94 249 PHE A N 1
ATOM 2040 C CA . PHE A 1 249 ? 9.569 -6.021 2.236 1.00 88.94 249 PHE A CA 1
ATOM 2041 C C . PHE A 1 249 ? 10.484 -4.938 1.648 1.00 88.94 249 PHE A C 1
ATOM 2043 O O . PHE A 1 249 ? 11.535 -5.271 1.108 1.00 88.94 249 PHE A O 1
ATOM 2050 N N . LEU A 1 250 ? 10.138 -3.656 1.828 1.00 86.44 250 LEU A N 1
ATOM 2051 C CA . LEU A 1 250 ? 10.896 -2.531 1.260 1.00 86.44 250 LEU A CA 1
ATOM 2052 C C . LEU A 1 250 ? 12.259 -2.294 1.934 1.00 86.44 250 LEU A C 1
ATOM 2054 O O . LEU A 1 250 ? 13.128 -1.656 1.345 1.00 86.44 250 LEU A O 1
ATOM 2058 N N . LYS A 1 251 ? 12.454 -2.769 3.175 1.00 84.69 251 LYS A N 1
ATOM 2059 C CA . LYS A 1 251 ? 13.731 -2.709 3.924 1.00 84.69 251 LYS A CA 1
ATOM 2060 C C . LYS A 1 251 ? 14.394 -1.324 3.940 1.00 84.69 251 LYS A C 1
ATOM 2062 O O . LYS A 1 251 ? 15.621 -1.220 4.003 1.00 84.69 251 LYS A O 1
ATOM 2067 N N . VAL A 1 252 ? 13.605 -0.250 3.900 1.00 80.44 252 VAL A N 1
ATOM 2068 C CA . VAL A 1 252 ? 14.137 1.116 3.870 1.00 80.44 252 VAL A CA 1
ATOM 2069 C C . VAL A 1 252 ? 14.791 1.447 5.221 1.00 80.44 252 VAL A C 1
ATOM 2071 O O . VAL A 1 252 ? 14.117 1.385 6.258 1.00 80.44 252 VAL A O 1
ATOM 2074 N N . PRO A 1 253 ? 16.091 1.811 5.247 1.00 74.19 253 PRO A N 1
ATOM 2075 C CA . PRO A 1 253 ? 16.771 2.192 6.478 1.00 74.19 253 PRO A CA 1
ATOM 2076 C C . PRO A 1 253 ? 16.132 3.432 7.102 1.00 74.19 253 PRO A C 1
ATOM 2078 O O . PRO A 1 253 ? 15.890 4.426 6.416 1.00 74.19 253 PRO A O 1
ATOM 2081 N N . GLN A 1 254 ? 15.913 3.396 8.415 1.00 66.31 254 GLN A N 1
ATOM 2082 C CA . GLN A 1 254 ? 15.508 4.577 9.170 1.00 66.31 254 GLN A CA 1
ATOM 2083 C C . GLN A 1 254 ? 16.741 5.456 9.373 1.00 66.31 254 GLN A C 1
ATOM 2085 O O . GLN A 1 254 ? 17.614 5.138 10.176 1.00 66.31 254 GLN A O 1
ATOM 2090 N N . ILE A 1 255 ? 16.844 6.543 8.612 1.00 57.38 255 ILE A N 1
ATOM 2091 C CA . ILE A 1 255 ? 17.780 7.611 8.948 1.00 57.38 255 ILE A CA 1
ATOM 2092 C C . ILE A 1 255 ? 17.015 8.520 9.901 1.00 57.38 255 ILE A C 1
ATOM 2094 O O . ILE A 1 255 ? 16.198 9.327 9.464 1.00 57.38 255 ILE A O 1
ATOM 2098 N N . GLU A 1 256 ? 17.231 8.349 11.204 1.00 42.44 256 GLU A N 1
ATOM 2099 C CA . GLU A 1 256 ? 16.825 9.361 12.173 1.00 42.44 256 GLU A CA 1
ATOM 2100 C C . GLU A 1 256 ? 17.627 10.626 11.861 1.00 42.44 256 GLU A C 1
ATOM 2102 O O . GLU A 1 256 ? 18.816 10.726 12.169 1.00 42.44 256 GLU A O 1
ATOM 2107 N N . SER A 1 257 ? 17.003 11.587 11.182 1.00 41.72 257 SER A N 1
ATOM 2108 C CA . SER A 1 257 ? 17.520 12.947 11.123 1.00 41.72 257 SER A CA 1
ATOM 2109 C C . SER A 1 257 ? 17.472 13.498 12.545 1.00 41.72 257 SER A C 1
ATOM 2111 O O . SER A 1 257 ? 16.446 14.004 12.991 1.00 41.72 257 SER A O 1
ATOM 2113 N N . GLN A 1 258 ? 18.580 13.366 13.275 1.00 30.67 258 GLN A N 1
ATOM 2114 C CA . GLN A 1 258 ? 18.854 14.220 14.421 1.00 30.67 258 GLN A CA 1
ATOM 2115 C C . GLN A 1 258 ? 19.034 15.640 13.881 1.00 30.67 258 GLN A C 1
ATOM 2117 O O . GLN A 1 258 ? 20.143 16.062 13.555 1.00 30.67 258 GLN A O 1
ATOM 2122 N N . GLU A 1 259 ? 17.927 16.362 13.719 1.00 33.88 259 GLU A N 1
ATOM 2123 C CA . GLU A 1 259 ? 17.971 17.818 13.666 1.00 33.88 259 GLU A CA 1
ATOM 2124 C C . GLU A 1 259 ? 18.478 18.284 15.038 1.00 33.88 259 GLU A C 1
ATOM 2126 O O . GLU A 1 259 ? 17.774 18.194 16.044 1.00 33.88 259 GLU A O 1
ATOM 2131 N N . SER A 1 260 ? 19.763 18.647 15.075 1.00 32.41 260 SER A N 1
ATOM 2132 C CA . SER A 1 260 ? 20.381 19.414 16.165 1.00 32.41 260 SER A CA 1
ATOM 2133 C C . SER A 1 260 ? 19.961 20.874 16.093 1.00 32.41 260 SER A C 1
ATOM 2135 O O . SER A 1 260 ? 19.872 21.389 14.954 1.00 32.41 260 SER A O 1
#

Secondary structure (DSSP, 8-state):
--HHHHHHHHHHHHHHHHHHHHH---HHHHHHHHHHHHHHHHHHHHHHHHS---TTTSS-S----TTTT-HHHHHHHHHTTSTTSGGGG--GGG-S-HHHHHHHHHHHHIIIIIGGGGSTTTS-B-HHHHHHHHHHHHHHHHHHHHHHHHHHHHHHGGGGTTSTTHHHHHHHHHHHHHHHHHHHHHHHHHHHHHHHHHHHHHHTT-SSBS-TTPBP---GGG---TTTT-BHHHHHHHHHHHHHHHHHHH----------

Foldseek 3Di:
DPLLVVLVVLVVVLVVLVVCLVLDPDPVSNVVSVVVNVVSVVVNVVSCVVDVDDVVSVCPVDPPPVCPLPVLLVVLVVCLPPPQALSVPQDPLLDSDPLLSSVSSLLSLCVRFPLVCLDCVNWPFPPVLNVVSVVLVVLSVVLVVLSVVLSVLSVCLVVCVPHPCNVVSVVVSVVSSVVSLVSLLVSLVSLLCSLVVVLVCVVVVHHGTPFQQDQDDDDPPRDDHPRHRPGSSVSSVVSNSSSVSSNVSSVDDDPPPPPD

Radius of gyration: 23.35 Å; chains: 1; bounding box: 55×62×55 Å

Sequence (260 aa):
MTPAEELRHLNRLIRQFDSVFKSTRDPLQRDRVTRELRQLKTYKDKLVSFHEIDPRELEDPGEQDELEEQPYLKMAMAAGGEKESPASKVSAEDYQDREVYQLALYLAFFEGEFLALLSETRLKLDFKHSLERDSFYHRFENLRRLLGDLREDTSRMGDYLGQKHEEEMRMRSFKKSRNLIMESDKFFRNLQSFSGGLSEDIGASGSVCLNPRDLLRFERMGGRRHLEGLSVEKALAGLAEFSSEVTRFLKVPQIESQES